Protein 5GQI (pdb70)

B-factor: mean 8.02, std 4.88, range [3.82, 34.19]

Solvent-accessible surface area: 14841 Å² total; per-residue (Å²): 152,84,108,61,71,100,48,116,162,33,118,182,12,136,113,82,91,94,122,15,17,102,85,38,87,133,47,34,37,52,102,2,85,0,10,0,7,1,0,0,30,8,66,86,38,2,2,24,0,3,2,50,34,6,58,19,79,2,16,8,87,28,78,4,132,49,1,16,21,143,81,135,88,98,170,36,84,92,152,21,22,118,26,9,6,52,36,50,78,156,92,144,42,15,127,34,226,64,182,45,3,99,16,4,9,80,4,0,5,0,0,0,6,16,0,1,46,43,207,32,0,68,10,25,95,6,57,10,79,64,19,39,66,111,137,123,169,146,20,94,86,91,102,60,10,12,171,125,18,134,113,0,89,77,116,63,12,43,9,0,22,2,14,97,32,110,8,56,91,74,171,32,18,14,7,6,28,4,44,0,58,5,54,46,133,61,125,112,107,24,37,38,183,25,60,128,67,25,125,107,4,68,131,125,25,129,127,80,62,48,45,27,182,37,38,130,52,0,15,69,127,9,0,63,85,75,65,46,8,0,21,24,144,127,91,97,25,50,14,80,12,41,38,102,71,127

Nearest PDB structures (foldseek):
  5gqi-assembly1_A  TM=1.004E+00  e=1.379E-55  Bombyx mori cypovirus 1
  5gqj-assembly1_A  TM=1.004E+00  e=1.754E-53  Bombyx mori cypovirus 1
  5gqk-assembly1_A  TM=1.002E+00  e=1.060E-53  Bombyx mori cypovirus 1
  5yr1-assembly1_A  TM=9.954E-01  e=2.150E-50  Bombyx mori cypovirus 1
  5a96-assembly1_A  TM=8.874E-01  e=1.117E-17  Lymantria dispar cypovirus 14

InterPro domains:
  IPR008464 Cypovirus polyhedrin, Cypovirus 1 type [PF05865] (1-248)

Sequence (246 aa):
ADVAGTSNRDFRGREQRLFNSEQYYNYNNSLNGEVSVWVYAYYSSDGSVLVINKNSQYKVGISETFKALKEYREGQHNDSSYDEYEVNQSIIYYPNGGDARKFHSNAKPRAIQIIFSPSVNVVRTIKMAKGNAVSVPDEYLQRSHPWEATGIKYRKIKRDGEIVGYSHYFELPHEYNSISLAVSGVHKNPSSYNVGGHNVMDVFQSCDLALRFCCNRYWAELELVNHYISPNAYPYLDINNHSYGVALSNRQ

Organism: Bombyx mori cytoplasmic polyhedrosis virus (NCBI:txid110829)

Foldseek 3Di:
DDDPPPDPPNVVVVVQLVVLQCVVVCCQDQVHKKKKWKWFAFPLAKIKIKMKIFGFKDKDWFALVRQFDDDPPDDDCVVLVVQVLLCQVPPPRGDHPDDARRRGGQKMKMKMFPQFDLQFKWKQKAGNVRARPDDVVPDDRTDSCSVQWDFQDDPRDRGITMHMDGQRDRRSRTTMMMMTGGDDPDPDDCCPVVVVVVVVRVVVIDMDIDMGSHVVCCVPPPCPVVQHWDADPVRHIDGDDRNSDD

Secondary structure (DSSP, 8-state):
-PPTTSSTT-HHHHHHHHHHHHHHHHHHSTTSEEEEEEEEE-TTS-EEEEEEEEESEEEEEE-HHHHS---TTS---HHHHHHHHHHHHSTT----S-SS-TTS-SEEEEEE-TTB-GGG-EEEEE-TTS-SSSSGGG--S-B--GGGPEEEEETTEEEEEEEEEE--STT---EEEEEEEB---SS--TTTTTHHHHHHHHHH-EEEEEEES-HHHHIIIIIGGGT--EE-TT--EE----TT--

Radius of gyration: 21.04 Å; Cα contacts (8 Å, |Δi|>4): 504; chains: 1; bounding box: 51×70×38 Å

Structure (mmCIF, N/CA/C/O backbone):
data_5GQI
#
_entry.id   5GQI
#
_cell.length_a   102.860
_cell.length_b   102.860
_cell.length_c   102.860
_cell.angle_alpha   90.00
_cell.angle_beta   90.00
_cell.angle_gamma   90.00
#
_symmetry.space_group_name_H-M   'I 2 3'
#
loop_
_entity.id
_entity.type
_entity.pdbx_description
1 polymer Polyhedrin
2 non-polymer 'CHLORIDE ION'
3 non-polymer 'MAGNESIUM ION'
4 non-polymer "ADENOSINE-5'-TRIPHOSPHATE"
5 non-polymer "CYTIDINE-5'-TRIPHOSPHATE"
6 non-polymer 1,2-ETHANEDIOL
7 water water
#
loop_
_atom_site.group_PDB
_atom_site.id
_atom_site.type_symbol
_atom_site.label_atom_id
_atom_site.label_alt_id
_atom_site.label_comp_id
_atom_site.label_asym_id
_atom_site.label_entity_id
_atom_site.label_seq_id
_atom_site.pdbx_PDB_ins_code
_atom_site.Cartn_x
_atom_site.Cartn_y
_atom_site.Cartn_z
_atom_site.occupancy
_atom_site.B_iso_or_equiv
_atom_site.auth_seq_id
_atom_site.auth_comp_id
_atom_site.auth_asym_id
_atom_site.auth_atom_id
_atom_site.pdbx_PDB_model_num
ATOM 4 N N . ALA A 1 2 ? 16.382 -61.178 -41.289 1.00 7.18 2 ALA A N 1
ATOM 5 C CA . ALA A 1 2 ? 15.265 -60.315 -41.829 1.00 6.75 2 ALA A CA 1
ATOM 6 C C . ALA A 1 2 ? 15.802 -59.498 -43.050 1.00 6.53 2 ALA A C 1
ATOM 7 O O . ALA A 1 2 ? 17.025 -59.301 -43.217 1.00 8.51 2 ALA A O 1
ATOM 9 N N . ASP A 1 3 ? 14.873 -58.974 -43.804 1.00 6.25 3 ASP A N 1
ATOM 10 C CA . ASP A 1 3 ? 15.193 -57.944 -44.827 1.00 6.35 3 ASP A CA 1
ATOM 11 C C . ASP A 1 3 ? 15.875 -56.740 -44.198 1.00 6.34 3 ASP A C 1
ATOM 12 O O . ASP A 1 3 ? 15.732 -56.468 -43.000 1.00 6.64 3 ASP A O 1
ATOM 17 N N . VAL A 1 4 ? 16.602 -56.023 -45.049 1.00 6.24 4 VAL A N 1
ATOM 18 C CA . VAL A 1 4 ? 17.332 -54.795 -44.657 1.00 5.75 4 VAL A CA 1
ATOM 19 C C . VAL A 1 4 ? 16.362 -53.659 -44.701 1.00 5.59 4 VAL A C 1
ATOM 20 O O . VAL A 1 4 ? 15.567 -53.512 -45.636 1.00 6.50 4 VAL A O 1
ATOM 24 N N . ALA A 1 5 ? 16.424 -52.740 -43.709 1.00 5.36 5 ALA A N 1
ATOM 25 C CA . ALA A 1 5 ? 15.550 -51.520 -43.653 1.00 6.17 5 ALA A CA 1
ATOM 26 C C . ALA A 1 5 ? 15.575 -50.724 -44.954 1.00 5.59 5 ALA A C 1
ATOM 27 O O . ALA A 1 5 ? 16.645 -50.548 -45.583 1.00 5.69 5 ALA A O 1
ATOM 29 N N . GLY A 1 6 ? 14.390 -50.267 -45.408 1.00 5.67 6 GLY A N 1
ATOM 30 C CA . GLY A 1 6 ? 14.357 -49.316 -46.508 1.00 5.95 6 GLY A CA 1
ATOM 31 C C . GLY A 1 6 ? 14.695 -49.858 -47.853 1.00 6.17 6 GLY A C 1
ATOM 32 O O . GLY A 1 6 ? 15.133 -49.086 -48.740 1.00 6.65 6 GLY A O 1
ATOM 33 N N . THR A 1 7 ? 14.519 -51.181 -48.026 1.00 6.64 7 THR A N 1
ATOM 34 C CA . THR A 1 7 ? 14.896 -51.807 -49.322 1.00 6.53 7 THR A CA 1
ATOM 35 C C . THR A 1 7 ? 13.784 -52.744 -49.851 1.00 6.61 7 THR A C 1
ATOM 36 O O . THR A 1 7 ? 13.925 -53.244 -50.967 1.00 6.47 7 THR A O 1
ATOM 40 N N . SER A 1 8 ? 12.727 -52.995 -49.093 1.00 6.64 8 SER A N 1
ATOM 41 C CA . SER A 1 8 ? 11.710 -53.992 -49.493 1.00 6.94 8 SER A CA 1
ATOM 42 C C . SER A 1 8 ? 10.331 -53.697 -48.937 1.00 7.46 8 SER A C 1
ATOM 43 O O . SER A 1 8 ? 10.182 -52.881 -48.036 1.00 8.05 8 SER A O 1
ATOM 46 N N . ASN A 1 9 ? 9.360 -54.472 -49.435 1.00 8.23 9 ASN A N 1
ATOM 47 C CA . ASN A 1 9 ? 7.989 -54.376 -48.985 1.00 8.70 9 ASN A CA 1
ATOM 48 C C . ASN A 1 9 ? 7.765 -55.061 -47.639 1.00 9.59 9 ASN A C 1
ATOM 49 O O . ASN A 1 9 ? 6.646 -55.113 -47.167 1.00 11.29 9 ASN A O 1
ATOM 54 N N . ARG A 1 10 ? 8.835 -55.561 -46.975 1.00 7.18 10 ARG A N 1
ATOM 55 C CA . ARG A 1 10 ? 8.738 -56.152 -45.683 1.00 7.32 10 ARG A CA 1
ATOM 56 C C . ARG A 1 10 ? 9.399 -55.318 -44.594 1.00 6.58 10 ARG A C 1
ATOM 57 O O . ARG A 1 10 ? 9.690 -55.797 -43.483 1.00 6.74 10 ARG A O 1
ATOM 65 N N . ASP A 1 11 ? 9.449 -53.998 -44.858 1.00 6.56 11 ASP A N 1
ATOM 66 C CA . ASP A 1 11 ? 9.789 -53.050 -43.794 1.00 6.32 11 ASP A CA 1
ATOM 67 C C . ASP A 1 11 ? 8.528 -52.739 -43.019 1.00 5.76 11 ASP A C 1
ATOM 68 O O . ASP A 1 11 ? 7.837 -51.709 -43.250 1.00 5.96 11 ASP A O 1
ATOM 73 N N . PHE A 1 12 ? 8.206 -53.681 -42.138 1.00 5.73 12 PHE A N 1
ATOM 74 C CA . PHE A 1 12 ? 6.932 -53.502 -41.385 1.00 5.47 12 PHE A CA 1
ATOM 75 C C . PHE A 1 12 ? 6.984 -52.352 -40.406 1.00 5.46 12 PHE A C 1
ATOM 76 O O . PHE A 1 12 ? 5.928 -51.716 -40.165 1.00 6.05 12 PHE A O 1
ATOM 84 N N . ARG A 1 13 ? 8.139 -52.067 -39.808 1.00 5.21 13 ARG A N 1
ATOM 85 C CA . ARG A 1 13 ? 8.300 -50.851 -38.963 1.00 4.73 13 ARG A CA 1
ATOM 86 C C . ARG A 1 13 ? 7.973 -49.611 -39.841 1.00 5.08 13 ARG A C 1
ATOM 87 O O . ARG A 1 13 ? 7.220 -48.701 -39.358 1.00 5.27 13 ARG A O 1
ATOM 95 N N . GLY A 1 14 ? 8.374 -49.580 -41.113 1.00 5.03 14 GLY A N 1
ATOM 96 C CA . GLY A 1 14 ? 8.041 -48.428 -41.962 1.00 5.50 14 GLY A CA 1
ATOM 97 C C . GLY A 1 14 ? 6.527 -48.397 -42.299 1.00 5.70 14 GLY A C 1
ATOM 98 O O . GLY A 1 14 ? 5.894 -47.323 -42.284 1.00 5.90 14 GLY A O 1
ATOM 99 N N . ARG A 1 15 ? 5.985 -49.561 -42.605 1.00 5.33 15 ARG A N 1
ATOM 100 C CA . ARG A 1 15 ? 4.529 -49.594 -42.910 1.00 5.60 15 ARG A CA 1
ATOM 101 C C . ARG A 1 15 ? 3.687 -49.210 -41.709 1.00 6.12 15 ARG A C 1
ATOM 102 O O . ARG A 1 15 ? 2.687 -48.434 -41.877 1.00 5.90 15 ARG A O 1
ATOM 110 N N . GLU A 1 16 ? 4.068 -49.669 -40.525 1.00 5.37 16 GLU A N 1
ATOM 111 C CA . GLU A 1 16 ? 3.321 -49.292 -39.312 1.00 5.59 16 GLU A CA 1
ATOM 112 C C . GLU A 1 16 ? 3.480 -47.801 -38.986 1.00 5.85 16 GLU A C 1
ATOM 113 O O . GLU A 1 16 ? 2.537 -47.175 -38.495 1.00 5.95 16 GLU A O 1
ATOM 119 N N . GLN A 1 17 ? 4.653 -47.231 -39.215 1.00 5.95 17 GLN A N 1
ATOM 120 C CA . GLN A 1 17 ? 4.778 -45.796 -38.968 1.00 5.73 17 GLN A CA 1
ATOM 121 C C . GLN A 1 17 ? 3.856 -44.996 -39.919 1.00 5.71 17 GLN A C 1
ATOM 122 O O . GLN A 1 17 ? 3.168 -44.019 -39.450 1.00 5.13 17 GLN A O 1
ATOM 128 N N . ARG A 1 18 ? 3.811 -45.378 -41.170 1.00 5.48 18 ARG A N 1
ATOM 129 C CA . ARG A 1 18 ? 2.926 -44.637 -42.130 1.00 6.27 18 ARG A CA 1
ATOM 130 C C . ARG A 1 18 ? 1.475 -44.890 -41.722 1.00 6.34 18 ARG A C 1
ATOM 131 O O . ARG A 1 18 ? 0.639 -43.908 -41.808 1.00 6.42 18 ARG A O 1
ATOM 139 N N . LEU A 1 19 ? 1.117 -46.118 -41.348 1.00 6.17 19 LEU A N 1
ATOM 140 C CA . LEU A 1 19 ? -0.305 -46.315 -40.921 1.00 6.61 19 LEU A CA 1
ATOM 141 C C . LEU A 1 19 ? -0.621 -45.574 -39.629 1.00 6.25 19 LEU A C 1
ATOM 142 O O . LEU A 1 19 ? -1.797 -45.066 -39.524 1.00 6.59 19 LEU A O 1
ATOM 147 N N . PHE A 1 20 ? 0.319 -45.424 -38.698 1.00 6.36 20 PHE A N 1
ATOM 148 C CA . PHE A 1 20 ? -0.006 -44.740 -37.433 1.00 6.68 20 PHE A CA 1
ATOM 149 C C . PHE A 1 20 ? -0.329 -43.263 -37.726 1.00 6.91 20 PHE A C 1
ATOM 150 O O . PHE A 1 20 ? -1.346 -42.742 -37.258 1.00 7.72 20 PHE A O 1
ATOM 158 N N . ASN A 1 21 ? 0.421 -42.638 -38.597 1.00 5.57 21 ASN A N 1
ATOM 159 C CA . ASN A 1 21 ? 0.187 -41.244 -38.936 1.00 5.53 21 ASN A CA 1
ATOM 160 C C . ASN A 1 21 ? -1.138 -41.115 -39.732 1.00 5.66 21 ASN A C 1
ATOM 161 O O . ASN A 1 21 ? -1.928 -40.209 -39.457 1.00 6.74 21 ASN A O 1
ATOM 166 N N . SER A 1 22 ? -1.352 -42.046 -40.711 1.00 5.95 22 SER A N 1
ATOM 167 C CA . SER A 1 22 ? -2.593 -42.021 -41.505 1.00 6.05 22 SER A CA 1
ATOM 168 C C . SER A 1 22 ? -3.790 -42.228 -40.624 1.00 5.35 22 SER A C 1
ATOM 169 O O . SER A 1 22 ? -4.845 -41.550 -40.848 1.00 5.81 22 SER A O 1
ATOM 172 N N . GLU A 1 23 ? -3.698 -43.080 -39.660 1.00 5.22 23 GLU A N 1
ATOM 173 C CA . GLU A 1 23 ? -4.826 -43.339 -38.769 1.00 4.98 23 GLU A CA 1
ATOM 174 C C . GLU A 1 23 ? -5.151 -42.107 -37.925 1.00 4.82 23 GLU A C 1
ATOM 175 O O . GLU A 1 23 ? -6.318 -41.852 -37.646 1.00 5.07 23 GLU A O 1
ATOM 181 N N . GLN A 1 24 ? -4.153 -41.351 -37.483 1.00 5.17 24 GLN A N 1
ATOM 182 C CA . GLN A 1 24 ? -4.445 -40.127 -36.750 1.00 5.51 24 GLN A CA 1
ATOM 183 C C . GLN A 1 24 ? -5.168 -39.128 -37.645 1.00 5.67 24 GLN A C 1
ATOM 184 O O . GLN A 1 24 ? -6.165 -38.518 -37.206 1.00 5.53 24 GLN A O 1
ATOM 190 N N . TYR A 1 25 ? -4.693 -38.923 -38.872 1.00 5.34 25 TYR A N 1
ATOM 191 C CA A TYR A 1 25 ? -5.365 -37.952 -39.735 0.50 5.59 25 TYR A CA 1
ATOM 192 C CA B TYR A 1 25 ? -5.324 -38.027 -39.809 0.50 5.75 25 TYR A CA 1
ATOM 193 C C . TYR A 1 25 ? -6.803 -38.356 -40.024 1.00 5.67 25 TYR A C 1
ATOM 194 O O . TYR A 1 25 ? -7.714 -37.513 -39.949 1.00 5.66 25 TYR A O 1
ATOM 211 N N . ASN A 1 26 ? -7.035 -39.640 -40.290 1.00 5.64 26 ASN A N 1
ATOM 212 C CA . ASN A 1 26 ? -8.358 -40.070 -40.613 1.00 5.60 26 ASN A CA 1
ATOM 213 C C . ASN A 1 26 ? -9.242 -40.188 -39.388 1.00 5.31 26 ASN A C 1
ATOM 214 O O . ASN A 1 26 ? -10.445 -39.924 -39.491 1.00 5.81 26 ASN A O 1
ATOM 219 N N . TYR A 1 27 ? -8.685 -40.564 -38.238 1.00 5.01 27 TYR A N 1
ATOM 220 C CA . TYR A 1 27 ? -9.533 -40.619 -37.038 1.00 4.86 27 TYR A CA 1
ATOM 221 C C . TYR A 1 27 ? -10.086 -39.252 -36.762 1.00 4.88 27 TYR A C 1
ATOM 222 O O . TYR A 1 27 ? -11.282 -39.066 -36.439 1.00 4.64 27 TYR A O 1
ATOM 231 N N . ASN A 1 28 ? -9.251 -38.227 -36.887 1.00 4.53 28 ASN A N 1
ATOM 232 C CA . ASN A 1 28 ? -9.679 -36.846 -36.559 1.00 5.41 28 ASN A CA 1
ATOM 233 C C . ASN A 1 28 ? -10.868 -36.488 -37.457 1.00 5.79 28 ASN A C 1
ATOM 234 O O . ASN A 1 28 ? -11.776 -35.756 -37.004 1.00 5.49 28 ASN A O 1
ATOM 239 N N . ASN A 1 29 ? -10.860 -36.985 -38.698 1.00 5.64 29 ASN A N 1
ATOM 240 C CA . ASN A 1 29 ? -11.966 -36.743 -39.656 1.00 5.32 29 ASN A CA 1
ATOM 241 C C . ASN A 1 29 ? -13.143 -37.658 -39.551 1.00 5.16 29 ASN A C 1
ATOM 242 O O . ASN A 1 29 ? -14.202 -37.409 -40.181 1.00 5.29 29 ASN A O 1
ATOM 247 N N . SER A 1 30 ? -13.064 -38.692 -38.737 1.00 4.97 30 SER A N 1
ATOM 248 C CA . SER A 1 30 ? -14.246 -39.525 -38.500 1.00 4.66 30 SER A CA 1
ATOM 249 C C . SER A 1 30 ? -15.198 -38.753 -37.577 1.00 5.10 30 SER A C 1
ATOM 250 O O . SER A 1 30 ? -14.827 -37.768 -36.951 1.00 4.73 30 SER A O 1
ATOM 253 N N . LEU A 1 31 ? -16.440 -39.277 -37.425 1.00 5.23 31 LEU A N 1
ATOM 254 C CA . LEU A 1 31 ? -17.390 -38.579 -36.517 1.00 5.89 31 LEU A CA 1
ATOM 255 C C . LEU A 1 31 ? -17.062 -38.837 -35.072 1.00 5.26 31 LEU A C 1
ATOM 256 O O . LEU A 1 31 ? -17.599 -38.163 -34.207 1.00 5.62 31 LEU A O 1
ATOM 261 N N . ASN A 1 32 ? -16.164 -39.788 -34.800 1.00 5.28 32 ASN A N 1
ATOM 262 C CA . ASN A 1 32 ? -15.633 -39.962 -33.446 1.00 5.48 32 ASN A CA 1
ATOM 263 C C . ASN A 1 32 ? -14.569 -38.940 -33.083 1.00 6.18 32 ASN A C 1
ATOM 264 O O . ASN A 1 32 ? -14.127 -38.912 -31.939 1.00 7.32 32 ASN A O 1
ATOM 269 N N . GLY A 1 33 ? -14.152 -38.121 -34.064 1.00 5.51 33 GLY A N 1
ATOM 270 C CA . GLY A 1 33 ? -13.010 -37.237 -33.848 1.00 5.21 33 GLY A CA 1
ATOM 271 C C . GLY A 1 33 ? -13.385 -35.817 -33.405 1.00 4.70 33 GLY A C 1
ATOM 272 O O . GLY A 1 33 ? -14.534 -35.330 -33.489 1.00 4.89 33 GLY A O 1
ATOM 273 N N . GLU A 1 34 ? -12.355 -35.135 -32.964 1.00 5.03 34 GLU A N 1
ATOM 274 C CA . GLU A 1 34 ? -12.477 -33.709 -32.599 1.00 4.68 34 GLU A CA 1
ATOM 275 C C . GLU A 1 34 ? -12.656 -32.797 -33.775 1.00 4.96 34 GLU A C 1
ATOM 276 O O . GLU A 1 34 ? -12.176 -33.067 -34.887 1.00 5.23 34 GLU A O 1
ATOM 282 N N . VAL A 1 35 ? -13.344 -31.669 -33.479 1.00 4.45 35 VAL A N 1
ATOM 283 C CA . VAL A 1 35 ? -13.218 -30.464 -34.299 1.00 4.69 35 VAL A CA 1
ATOM 284 C C . VAL A 1 35 ? -12.863 -29.340 -33.327 1.00 4.75 35 VAL A C 1
ATOM 285 O O . VAL A 1 35 ? -13.330 -29.293 -32.181 1.00 4.86 35 VAL A O 1
ATOM 289 N N . SER A 1 36 ? -11.937 -28.496 -33.799 1.00 4.73 36 SER A N 1
ATOM 290 C CA . SER A 1 36 ? -11.342 -27.477 -32.905 1.00 4.65 36 SER A CA 1
ATOM 291 C C . SER A 1 36 ? -11.317 -26.148 -33.545 1.00 4.63 36 SER A C 1
ATOM 292 O O . SER A 1 36 ? -11.140 -25.997 -34.779 1.00 4.30 36 SER A O 1
ATOM 295 N N . VAL A 1 37 ? -11.397 -25.128 -32.704 1.00 4.20 37 VAL A N 1
ATOM 296 C CA . VAL A 1 37 ? -11.304 -23.772 -33.176 1.00 4.74 37 VAL A CA 1
ATOM 297 C C . VAL A 1 37 ? -10.419 -23.004 -32.203 1.00 4.38 37 VAL A C 1
ATOM 298 O O . VAL A 1 37 ? -10.398 -23.269 -30.966 1.00 4.34 37 VAL A O 1
ATOM 302 N N . TRP A 1 38 ? -9.703 -22.015 -32.747 1.00 4.29 38 TRP A N 1
ATOM 303 C CA . TRP A 1 38 ? -8.895 -21.096 -31.957 1.00 4.67 38 TRP A CA 1
ATOM 304 C C . TRP A 1 38 ? -9.198 -19.688 -32.362 1.00 4.69 38 TRP A C 1
ATOM 305 O O . TRP A 1 38 ? -9.300 -19.401 -33.598 1.00 4.43 38 TRP A O 1
ATOM 316 N N . VAL A 1 39 ? -9.304 -18.786 -31.375 1.00 4.68 39 VAL A 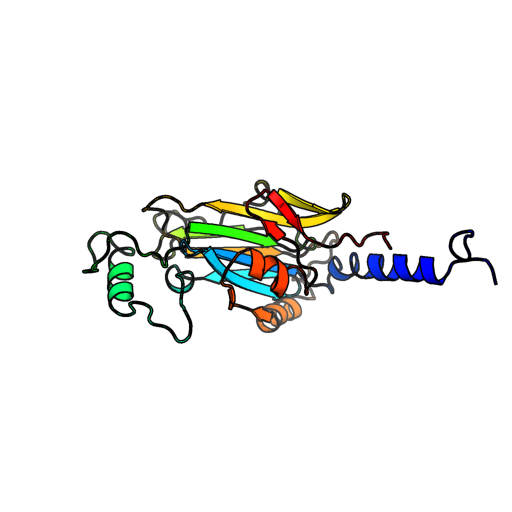N 1
ATOM 317 C CA . VAL A 1 39 ? -9.332 -17.315 -31.660 1.00 5.27 39 VAL A CA 1
ATOM 318 C C . VAL A 1 39 ? -8.094 -16.775 -31.053 1.00 4.82 39 VAL A C 1
ATOM 319 O O . VAL A 1 39 ? -7.806 -16.960 -29.839 1.00 5.15 39 VAL A O 1
ATOM 323 N N . TYR A 1 40 ? -7.304 -16.112 -31.882 1.00 4.63 40 TYR A N 1
ATOM 324 C CA . TYR A 1 40 ? -6.068 -15.376 -31.414 1.00 4.86 40 TYR A CA 1
ATOM 325 C C . TYR A 1 40 ? -6.364 -13.903 -31.472 1.00 4.97 40 TYR A C 1
ATOM 326 O O . TYR A 1 40 ? -6.769 -13.399 -32.531 1.00 5.21 40 TYR A O 1
ATOM 335 N N . ALA A 1 41 ? -6.184 -13.206 -30.334 1.00 4.95 41 ALA A N 1
ATOM 336 C CA . ALA A 1 41 ? -6.370 -11.768 -30.298 1.00 4.63 41 ALA A CA 1
ATOM 337 C C . ALA A 1 41 ? -4.969 -11.159 -30.031 1.00 4.78 41 ALA A C 1
ATOM 338 O O . ALA A 1 41 ? -4.331 -11.458 -29.015 1.00 5.41 41 ALA A O 1
ATOM 340 N N . TYR A 1 42 ? -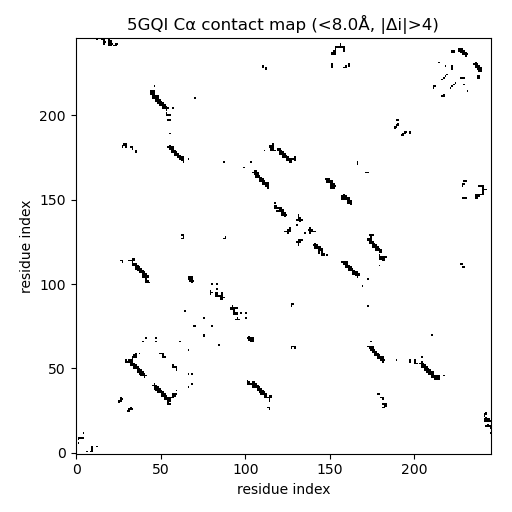4.504 -10.349 -30.962 1.00 4.65 42 TYR A N 1
ATOM 341 C CA . TYR A 1 42 ? -3.160 -9.823 -30.949 1.00 4.52 42 TYR A CA 1
ATOM 342 C C . TYR A 1 42 ? -3.165 -8.441 -30.362 1.00 4.91 42 TYR A C 1
ATOM 343 O O . TYR A 1 42 ? -3.895 -7.587 -30.864 1.00 5.36 42 TYR A O 1
ATOM 352 N N . TYR A 1 43 ? -2.299 -8.179 -29.385 1.00 4.78 43 TYR A N 1
ATOM 353 C CA . TYR A 1 43 ? -2.218 -6.869 -28.746 1.00 5.02 43 TYR A CA 1
ATOM 354 C C . TYR A 1 43 ? -1.026 -6.046 -29.169 1.00 5.04 43 TYR A C 1
ATOM 355 O O . TYR A 1 43 ? -0.011 -6.605 -29.630 1.00 5.09 43 TYR A O 1
ATOM 364 N N A SER A 1 44 ? -1.054 -4.720 -29.017 0.50 4.80 44 SER A N 1
ATOM 365 N N B SER A 1 44 ? -1.107 -4.722 -29.002 0.50 5.58 44 SER A N 1
ATOM 366 C CA A SER A 1 44 ? 0.076 -3.892 -29.490 0.50 4.67 44 SER A CA 1
ATOM 367 C CA B SER A 1 44 ? -0.017 -3.795 -29.364 0.50 5.93 44 SER A CA 1
ATOM 368 C C A SER A 1 44 ? 1.382 -4.156 -28.736 0.50 4.75 44 SER A C 1
ATOM 369 C C B SER A 1 44 ? 1.322 -4.079 -28.698 0.50 5.50 44 SER A C 1
ATOM 370 O O A SER A 1 44 ? 2.463 -3.955 -29.302 0.50 4.98 44 SER A O 1
ATOM 371 O O B SER A 1 44 ? 2.360 -3.810 -29.287 0.50 5.84 44 SER A O 1
ATOM 376 N N . ASP A 1 45 ? 1.293 -4.631 -27.483 1.00 4.97 45 ASP A N 1
ATOM 377 C CA . ASP A 1 45 ? 2.578 -5.003 -26.796 1.00 4.83 45 ASP A CA 1
ATOM 378 C C . ASP A 1 45 ? 3.147 -6.340 -27.283 1.00 4.74 45 ASP A C 1
ATOM 379 O O . ASP A 1 45 ? 4.153 -6.819 -26.706 1.00 4.68 45 ASP A O 1
ATOM 384 N N . GLY A 1 46 ? 2.589 -6.904 -28.371 1.00 4.64 46 GLY A N 1
ATOM 385 C CA . GLY A 1 46 ? 3.143 -8.160 -28.937 1.00 4.57 46 GLY A CA 1
ATOM 386 C C . GLY A 1 46 ? 2.565 -9.396 -28.288 1.00 4.89 46 GLY A C 1
ATOM 387 O O . GLY A 1 46 ? 2.787 -10.480 -28.828 1.00 4.54 46 GLY A O 1
ATOM 388 N N . SER A 1 47 ? 1.806 -9.271 -27.193 1.00 4.84 47 SER A N 1
ATOM 389 C CA . SER A 1 47 ? 1.235 -10.458 -26.580 1.00 4.44 47 SER A CA 1
ATOM 390 C C . SER A 1 47 ? 0.025 -10.937 -27.379 1.00 4.73 47 SER A C 1
ATOM 391 O O . SER A 1 47 ? -0.509 -10.187 -28.200 1.00 4.78 47 SER A O 1
ATOM 394 N N . VAL A 1 48 ? -0.355 -12.178 -27.124 1.00 5.24 48 VAL A N 1
ATOM 395 C CA . VAL A 1 48 ? -1.465 -12.786 -27.861 1.00 4.99 48 VAL A CA 1
ATOM 396 C C . VAL A 1 48 ? -2.290 -13.570 -26.856 1.00 5.47 48 VAL A C 1
ATOM 397 O O . VAL A 1 48 ? -1.792 -14.469 -26.160 1.00 4.99 48 VAL A O 1
ATOM 401 N N . LEU A 1 49 ? -3.593 -13.257 -26.811 1.00 5.14 49 LEU A N 1
ATOM 402 C CA . LEU A 1 49 ? -4.588 -14.114 -26.132 1.00 5.25 49 LEU A CA 1
ATOM 403 C C . LEU A 1 49 ? -5.008 -15.221 -27.045 1.00 5.01 49 LEU A C 1
ATOM 404 O O . LEU A 1 49 ? -5.379 -14.952 -28.214 1.00 5.66 49 LEU A O 1
ATOM 409 N N . VAL A 1 50 ? -4.916 -16.461 -26.590 1.00 5.86 50 VAL A N 1
ATOM 410 C CA . VAL A 1 50 ? -5.518 -17.547 -27.341 1.00 6.20 50 VAL A CA 1
ATOM 411 C C . VAL A 1 50 ? -6.682 -18.094 -26.518 1.00 5.41 50 VAL A C 1
ATOM 412 O O . VAL A 1 50 ? -6.597 -18.280 -25.308 1.00 5.71 50 VAL A O 1
ATOM 416 N N . ILE A 1 51 ? -7.794 -18.304 -27.241 1.00 5.03 51 ILE A N 1
ATOM 417 C CA . ILE A 1 51 ? -8.954 -19.081 -26.718 1.00 5.51 51 ILE A CA 1
ATOM 418 C C . ILE A 1 51 ? -9.056 -20.267 -27.639 1.00 5.51 51 ILE A C 1
ATOM 419 O O . ILE A 1 51 ? -9.105 -20.079 -28.898 1.00 5.84 51 ILE A O 1
ATOM 424 N N . ASN A 1 52 ? -9.107 -21.487 -27.081 1.00 5.39 52 ASN A N 1
ATOM 425 C CA . ASN A 1 52 ? -9.300 -22.668 -27.921 1.00 5.03 52 ASN A CA 1
ATOM 426 C C . ASN A 1 52 ? -10.497 -23.431 -27.336 1.00 4.96 52 ASN A C 1
ATOM 427 O O . ASN A 1 52 ? -10.653 -23.553 -26.117 1.00 5.56 52 ASN A O 1
ATOM 432 N N . LYS A 1 53 ? -11.284 -24.046 -28.222 1.00 4.42 53 LYS A N 1
ATOM 433 C CA . LYS A 1 53 ? -12.353 -25.027 -27.786 1.00 5.23 53 LYS A CA 1
ATOM 434 C C . LYS A 1 53 ? -12.158 -26.233 -28.665 1.00 4.89 53 LYS A C 1
ATOM 435 O O . LYS A 1 53 ? -11.983 -26.139 -29.885 1.00 4.93 53 LYS A O 1
ATOM 441 N N . ASN A 1 54 ? -12.216 -27.401 -28.028 1.00 4.73 54 ASN A N 1
ATOM 442 C CA . ASN A 1 54 ? -12.099 -28.693 -28.747 1.00 4.70 54 ASN A CA 1
ATOM 443 C C . ASN A 1 54 ? -13.328 -29.515 -28.415 1.00 4.34 54 ASN A C 1
ATOM 444 O O . ASN A 1 54 ? -13.594 -29.781 -27.211 1.00 4.77 54 ASN A O 1
ATOM 449 N N . SER A 1 55 ? -14.075 -29.946 -29.447 1.00 4.82 55 SER A N 1
ATOM 450 C CA . SER A 1 55 ? -15.275 -30.747 -29.101 1.00 5.22 55 SER A CA 1
ATOM 451 C C . SER A 1 55 ? -15.629 -31.660 -30.268 1.00 6.48 55 SER A C 1
ATOM 452 O O . SER A 1 55 ? -15.289 -31.424 -31.457 1.00 8.77 55 SER A O 1
ATOM 455 N N . GLN A 1 56 ? -16.443 -32.629 -30.035 1.00 5.87 56 GLN A N 1
ATOM 456 C CA . GLN A 1 56 ? -16.979 -33.474 -31.128 1.00 4.95 56 GLN A CA 1
ATOM 457 C C . GLN A 1 56 ? -18.162 -32.773 -31.820 1.00 4.56 56 GLN A C 1
ATOM 458 O O . GLN A 1 56 ? -18.850 -31.946 -31.191 1.00 4.99 56 GLN A O 1
ATOM 464 N N . TYR A 1 57 ? -18.384 -33.135 -33.076 1.00 4.20 57 TYR A N 1
ATOM 465 C CA . TYR A 1 57 ? -19.563 -32.752 -33.858 1.00 4.37 57 TYR A CA 1
ATOM 466 C C . TYR A 1 57 ? -19.595 -31.285 -34.332 1.00 4.48 57 TYR A C 1
ATOM 467 O O . TYR A 1 57 ? -19.868 -31.039 -35.533 1.00 4.86 57 TYR A O 1
ATOM 476 N N . LYS A 1 58 ? -19.361 -30.338 -33.416 1.00 4.56 58 LYS A N 1
ATOM 477 C CA . LYS A 1 58 ? -19.410 -28.928 -33.729 1.00 5.32 58 LYS A CA 1
ATOM 478 C C . LYS A 1 58 ? -18.668 -28.236 -32.609 1.00 5.00 58 LYS A C 1
ATOM 479 O O . LYS A 1 58 ? -18.583 -28.788 -31.475 1.00 5.43 58 LYS A O 1
ATOM 485 N N . VAL A 1 59 ? -18.206 -27.022 -32.850 1.00 4.88 59 VAL A N 1
ATOM 486 C CA . VAL A 1 59 ? -17.454 -26.315 -31.826 1.00 5.04 59 VAL A CA 1
ATOM 487 C C . VAL A 1 59 ? -17.491 -24.790 -32.084 1.00 5.02 59 VAL A C 1
ATOM 488 O O . VAL A 1 59 ? -17.660 -24.353 -33.241 1.00 5.50 59 VAL A O 1
ATOM 492 N N . GLY A 1 60 ? -17.350 -24.002 -31.036 1.00 5.31 60 GLY A N 1
ATOM 493 C CA . GLY A 1 60 ? -17.392 -22.547 -31.221 1.00 5.02 60 GLY A CA 1
ATOM 494 C C . GLY A 1 60 ? -16.847 -21.858 -30.003 1.00 5.31 60 GLY A C 1
ATOM 495 O O . GLY A 1 60 ? -16.645 -22.458 -28.968 1.00 6.94 60 GLY A O 1
ATOM 496 N N . ILE A 1 61 ? -16.698 -20.536 -30.154 1.00 5.18 61 ILE A N 1
ATOM 497 C CA . ILE A 1 61 ? -16.242 -19.619 -29.093 1.00 5.47 61 ILE A CA 1
ATOM 498 C C . ILE A 1 61 ? -17.073 -18.371 -29.224 1.00 5.31 61 ILE A C 1
ATOM 499 O O . ILE A 1 61 ? -17.341 -17.907 -30.351 1.00 5.95 61 ILE A O 1
ATOM 504 N N . SER A 1 62 ? -17.469 -17.800 -28.066 1.00 5.14 62 SER A N 1
ATOM 505 C CA . SER A 1 62 ? -18.220 -16.520 -28.071 1.00 5.56 62 SER A CA 1
ATOM 506 C C . SER A 1 62 ? -17.675 -15.650 -26.976 1.00 5.48 62 SER A C 1
ATOM 507 O O . SER A 1 62 ? -17.618 -16.135 -25.840 1.00 6.93 62 SER A O 1
ATOM 510 N N . GLU A 1 63 ? -17.240 -14.430 -27.304 1.00 5.50 63 GLU A N 1
ATOM 511 C CA . GLU A 1 63 ? -16.645 -13.522 -26.281 1.00 6.40 63 GLU A CA 1
ATOM 512 C C . GLU A 1 63 ? -17.212 -12.133 -26.411 1.00 5.93 63 GLU A C 1
ATOM 513 O O . GLU A 1 63 ? -17.519 -11.650 -27.520 1.00 6.02 63 GLU A O 1
ATOM 519 N N . THR A 1 64 ? -17.308 -11.458 -25.273 1.00 5.74 64 THR A N 1
ATOM 520 C CA . THR A 1 64 ? -17.710 -10.057 -25.266 1.00 5.58 64 THR A CA 1
ATOM 521 C C . THR A 1 64 ? -16.549 -9.142 -25.714 1.00 5.93 64 THR A C 1
ATOM 522 O O . THR A 1 64 ? -15.342 -9.598 -25.698 1.00 6.59 64 THR A O 1
ATOM 526 N N . PHE A 1 65 ? -16.849 -7.854 -26.078 1.00 5.44 65 PHE A N 1
ATOM 527 C CA . PHE A 1 65 ? -15.775 -6.918 -26.290 1.00 5.48 65 PHE A CA 1
ATOM 528 C C . PHE A 1 65 ? -14.804 -6.845 -25.102 1.00 6.25 65 PHE A C 1
ATOM 529 O O . PHE A 1 65 ? -13.573 -6.887 -25.272 1.00 6.73 65 PHE A O 1
ATOM 537 N N . LYS A 1 66 ? -15.327 -6.837 -23.893 1.00 5.51 66 LYS A N 1
ATOM 538 C CA . LYS A 1 66 ? -14.497 -6.709 -22.698 1.00 6.72 66 LYS A CA 1
ATOM 539 C C . LYS A 1 66 ? -13.588 -7.901 -22.525 1.00 6.57 66 LYS A C 1
ATOM 540 O O . LYS A 1 66 ? -12.429 -7.749 -22.190 1.00 6.76 66 LYS A O 1
ATOM 546 N N . ALA A 1 67 ? -14.131 -9.091 -22.774 1.00 6.09 67 ALA A N 1
ATOM 547 C CA . ALA A 1 67 ? -13.367 -10.347 -22.518 1.00 6.02 67 ALA A CA 1
ATOM 548 C C . ALA A 1 67 ? -12.234 -10.510 -23.519 1.00 6.39 67 ALA A C 1
ATOM 549 O O . ALA A 1 67 ? -11.300 -11.218 -23.211 1.00 7.02 67 ALA A O 1
ATOM 551 N N . LEU A 1 68 ? -12.307 -9.895 -24.699 1.00 5.98 68 LEU A N 1
ATOM 552 C CA . LEU A 1 68 ? -11.189 -9.926 -25.657 1.00 6.23 68 LEU A CA 1
ATOM 553 C C . LEU A 1 68 ? -10.110 -8.923 -25.352 1.00 5.67 68 LEU A C 1
ATOM 554 O O . LEU A 1 68 ? -9.034 -8.973 -25.974 1.00 5.56 68 LEU A O 1
ATOM 559 N N . LYS A 1 69 ? -10.362 -7.974 -24.429 1.00 4.74 69 LYS A N 1
ATOM 560 C CA . LYS A 1 69 ? -9.323 -6.964 -24.110 1.00 5.10 69 LYS A CA 1
ATOM 561 C C . LYS A 1 69 ? -8.191 -7.640 -23.348 1.00 5.26 69 LYS A C 1
ATOM 562 O O . LYS A 1 69 ? -8.395 -8.563 -22.537 1.00 6.31 69 LYS A O 1
ATOM 568 N N . GLU A 1 70 ? -6.973 -7.183 -23.565 1.00 5.40 70 GLU A N 1
ATOM 569 C CA . GLU A 1 70 ? -5.837 -7.716 -22.838 1.00 5.33 70 GLU A CA 1
ATOM 570 C C . GLU A 1 70 ? -6.021 -7.635 -21.325 1.00 5.39 70 GLU A C 1
ATOM 571 O O . GLU A 1 70 ? -6.336 -6.547 -20.794 1.00 6.13 70 GLU A O 1
ATOM 577 N N . TYR A 1 71 ? -5.677 -8.730 -20.649 1.00 5.91 71 TYR A N 1
ATOM 578 C CA . TYR A 1 71 ? -5.661 -8.746 -19.160 1.00 6.08 71 TYR A CA 1
ATOM 579 C C . TYR A 1 71 ? -4.341 -9.418 -18.761 1.00 5.73 71 TYR A C 1
ATOM 580 O O . TYR A 1 71 ? -4.025 -10.563 -19.166 1.00 5.70 71 TYR A O 1
ATOM 589 N N . ARG A 1 72 ? -3.528 -8.693 -18.023 1.00 5.45 72 ARG A N 1
ATOM 590 C CA . ARG A 1 72 ? -2.211 -9.180 -17.569 1.00 5.11 72 ARG A CA 1
ATOM 591 C C . ARG A 1 72 ? -2.421 -9.707 -16.204 1.00 5.54 72 ARG A C 1
ATOM 592 O O . ARG A 1 72 ? -2.507 -8.992 -15.237 1.00 6.24 72 ARG A O 1
ATOM 600 N N . GLU A 1 73 ? -2.412 -11.047 -16.106 1.00 6.19 73 GLU A N 1
ATOM 601 C CA . GLU A 1 73 ? -2.582 -11.649 -14.781 1.00 6.49 73 GLU A CA 1
ATOM 602 C C . GLU A 1 73 ? -1.475 -11.209 -13.814 1.00 7.22 73 GLU A C 1
ATOM 603 O O . GLU A 1 73 ? -0.266 -11.286 -14.179 1.00 7.53 73 GLU A O 1
ATOM 609 N N . GLY A 1 74 ? -1.818 -10.835 -12.610 1.00 7.39 74 GLY A N 1
ATOM 610 C CA . GLY A 1 74 ? -0.843 -10.511 -11.575 1.00 8.51 74 GLY A CA 1
ATOM 611 C C . GLY A 1 74 ? -0.117 -9.173 -11.753 1.00 8.24 74 GLY A C 1
ATOM 612 O O . GLY A 1 74 ? 0.804 -8.880 -10.990 1.00 9.21 74 GLY A O 1
ATOM 613 N N . GLN A 1 75 ? -0.519 -8.349 -12.760 1.00 7.81 75 GLN A N 1
ATOM 614 C CA . GLN A 1 75 ? 0.009 -7.002 -12.974 1.00 8.02 75 GLN A CA 1
ATOM 615 C C . GLN A 1 75 ? -1.092 -5.989 -12.963 1.00 8.35 75 GLN A C 1
ATOM 616 O O . GLN A 1 75 ? -2.279 -6.320 -12.925 1.00 8.94 75 GLN A O 1
ATOM 622 N N . HIS A 1 76 ? -0.668 -4.720 -12.901 1.00 8.99 76 HIS A N 1
ATOM 623 C CA . HIS A 1 76 ? -1.671 -3.644 -13.047 1.00 8.82 76 HIS A CA 1
ATOM 624 C C . HIS A 1 76 ? -2.250 -3.627 -14.420 1.00 8.63 76 HIS A C 1
ATOM 625 O O . HIS A 1 76 ? -1.587 -3.979 -15.422 1.00 8.13 76 HIS A O 1
ATOM 632 N N . ASN A 1 77 ? -3.538 -3.275 -14.497 1.00 8.00 77 ASN A N 1
ATOM 633 C CA . ASN A 1 77 ? -4.264 -3.236 -15.797 1.00 8.39 77 ASN A CA 1
ATOM 634 C C . ASN A 1 77 ? -5.074 -1.953 -15.987 1.00 8.28 77 ASN A C 1
ATOM 635 O O . ASN A 1 77 ? -5.962 -1.918 -16.798 1.00 7.66 77 ASN A O 1
ATOM 640 N N . ASP A 1 78 ? -4.765 -0.924 -15.217 1.00 8.05 78 ASP A N 1
ATOM 641 C CA . ASP A 1 78 ? -5.537 0.358 -15.327 1.00 8.33 78 ASP A CA 1
ATOM 642 C C . ASP A 1 78 ? -7.029 0.006 -15.152 1.00 7.81 78 ASP A C 1
ATOM 643 O O . ASP A 1 78 ? -7.856 0.545 -15.857 1.00 6.11 78 ASP A O 1
ATOM 648 N N . SER A 1 79 ? -7.374 -0.838 -14.176 1.00 7.00 79 SER A N 1
ATOM 649 C CA A SER A 1 79 ? -8.709 -1.425 -14.151 0.50 6.77 79 SER A CA 1
ATOM 650 C CA B SER A 1 79 ? -8.759 -1.418 -14.151 0.50 7.02 79 SER A CA 1
ATOM 651 C C . SER A 1 79 ? -9.863 -0.423 -14.056 1.00 6.80 79 SER A C 1
ATOM 652 O O . SER A 1 79 ? -10.877 -0.595 -14.778 1.00 7.20 79 SER A O 1
ATOM 657 N N . TYR A 1 80 ? -9.688 0.640 -13.281 1.00 6.35 80 TYR A N 1
ATOM 658 C CA . TYR A 1 80 ? -10.717 1.662 -13.232 1.00 6.62 80 TYR A CA 1
ATOM 659 C C . TYR A 1 80 ? -10.769 2.482 -14.536 1.00 6.17 80 TYR A C 1
ATOM 660 O O . TYR A 1 80 ? -11.849 2.689 -15.114 1.00 5.68 80 TYR A O 1
ATOM 669 N N . ASP A 1 81 ? -9.608 2.973 -15.003 1.00 5.27 81 ASP A N 1
ATOM 670 C CA . ASP A 1 81 ? -9.653 3.693 -16.283 1.00 4.98 81 ASP A CA 1
ATOM 671 C C . ASP A 1 81 ? -10.228 2.856 -17.402 1.00 5.00 81 ASP A C 1
ATOM 672 O O . ASP A 1 81 ? -10.884 3.403 -18.271 1.00 5.08 81 ASP A O 1
ATOM 677 N N . GL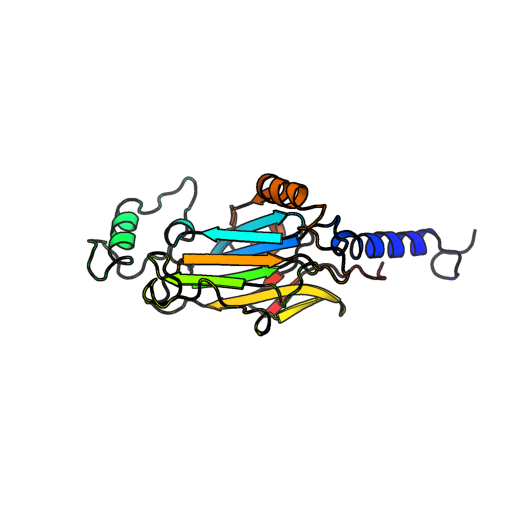U A 1 82 ? -9.997 1.524 -17.369 1.00 5.33 82 GLU A N 1
ATOM 678 C CA . GLU A 1 82 ? -10.476 0.640 -18.439 1.00 5.50 82 GLU A CA 1
ATOM 679 C C . GLU A 1 82 ? -12.001 0.418 -18.353 1.00 5.31 82 GLU A C 1
ATOM 680 O O . GLU A 1 82 ? -12.634 0.205 -19.409 1.00 5.67 82 GLU A O 1
ATOM 686 N N . TYR A 1 83 ? -12.586 0.481 -17.140 1.00 5.26 83 TYR A N 1
ATOM 687 C CA . TYR A 1 83 ? -14.066 0.566 -17.066 1.00 5.24 83 TYR A CA 1
ATOM 688 C C . TYR A 1 83 ? -14.518 1.878 -17.796 1.00 5.50 83 TYR A C 1
ATOM 689 O O . TYR A 1 83 ? -15.525 1.841 -18.575 1.00 5.38 83 TYR A O 1
ATOM 698 N N . GLU A 1 84 ? -13.879 2.989 -17.540 1.00 5.59 84 GLU A N 1
ATOM 699 C CA . GLU A 1 84 ? -14.280 4.250 -18.207 1.00 5.68 84 GLU A CA 1
ATOM 700 C C . GLU A 1 84 ? -14.032 4.177 -19.713 1.00 5.77 84 GLU A C 1
ATOM 701 O O . GLU A 1 84 ? -14.839 4.664 -20.510 1.00 6.54 84 GLU A O 1
ATOM 707 N N . VAL A 1 85 ? -12.976 3.496 -20.144 1.00 5.59 85 VAL A N 1
ATOM 708 C CA . VAL A 1 85 ? -12.806 3.230 -21.598 1.00 5.54 85 VAL A CA 1
ATOM 709 C C . VAL A 1 85 ? -14.004 2.475 -22.125 1.00 6.27 85 VAL A C 1
ATOM 710 O O . VAL A 1 85 ? -14.533 2.895 -23.171 1.00 5.78 85 VAL A O 1
ATOM 714 N N . ASN A 1 86 ? -14.425 1.391 -21.471 1.00 6.13 86 ASN A N 1
ATOM 715 C CA . ASN A 1 86 ? -15.538 0.599 -21.993 1.00 6.27 86 ASN A CA 1
ATOM 716 C C . ASN A 1 86 ? -16.805 1.454 -22.118 1.00 5.77 86 ASN A C 1
ATOM 717 O O . ASN A 1 86 ? -17.532 1.332 -23.098 1.00 5.96 86 ASN A O 1
ATOM 722 N N . GLN A 1 87 ? -17.014 2.352 -21.163 1.00 5.56 87 GLN A N 1
ATOM 723 C CA . GLN A 1 87 ? -18.221 3.193 -21.291 1.00 5.96 87 GLN A CA 1
ATOM 724 C C . GLN A 1 87 ? -18.186 4.050 -22.518 1.00 6.65 87 GLN A C 1
ATOM 725 O O . GLN A 1 87 ? -19.238 4.313 -23.173 1.00 6.97 87 GLN A O 1
ATOM 731 N N . SER A 1 88 ? -17.014 4.579 -22.870 1.00 6.53 88 SER A N 1
ATOM 732 C CA . SER A 1 88 ? -16.909 5.369 -24.088 1.00 7.89 88 SER A CA 1
ATOM 733 C C . SER A 1 88 ? -16.940 4.572 -25.370 1.00 7.51 88 SER A C 1
ATOM 734 O O . SER A 1 88 ? -17.378 5.079 -26.464 1.00 10.88 88 SER A O 1
ATOM 737 N N . ILE A 1 89 ? -16.496 3.295 -25.317 1.00 6.08 89 ILE A N 1
ATOM 738 C CA A ILE A 1 89 ? -16.603 2.404 -26.462 0.50 5.35 89 ILE A CA 1
ATOM 739 C CA B ILE A 1 89 ? -16.624 2.475 -26.515 0.50 5.71 89 ILE A CA 1
ATOM 740 C C . ILE A 1 89 ? -18.095 2.025 -26.707 1.00 5.53 89 ILE A C 1
ATOM 741 O O . ILE A 1 89 ? -18.543 1.934 -27.873 1.00 5.96 89 ILE A O 1
ATOM 750 N N . TYR A 1 90 ? -18.791 1.780 -25.627 1.00 5.31 90 TYR A N 1
ATOM 751 C CA . TYR A 1 90 ? -20.202 1.377 -25.763 1.00 5.16 90 TYR A CA 1
ATOM 752 C C . TYR A 1 90 ? -21.126 2.492 -26.292 1.00 5.53 90 TYR A C 1
ATOM 753 O O . TYR A 1 90 ? -22.110 2.168 -26.988 1.00 5.87 90 TYR A O 1
ATOM 762 N N . TYR A 1 91 ? -20.780 3.742 -26.007 1.00 5.50 91 TYR A N 1
ATOM 763 C CA . TYR A 1 91 ? -21.571 4.854 -26.513 1.00 5.76 91 TYR A CA 1
ATOM 764 C C . TYR A 1 91 ? -20.579 6.031 -26.580 1.00 6.25 91 TYR A C 1
ATOM 765 O O . TYR A 1 91 ? -19.945 6.345 -25.578 1.00 6.86 91 TYR A O 1
ATOM 774 N N . PRO A 1 92 ? -20.506 6.705 -27.712 1.00 6.81 92 PRO A N 1
ATOM 775 C CA . PRO A 1 92 ? -19.475 7.746 -27.865 1.00 7.68 92 PRO A CA 1
ATOM 776 C C . PRO A 1 92 ? -19.607 8.750 -26.756 1.00 6.88 92 PRO A C 1
ATOM 777 O O . PRO A 1 92 ? -20.751 9.233 -26.449 1.00 6.30 92 PRO A O 1
ATOM 781 N N . ASN A 1 93 ? -18.462 9.176 -26.209 1.00 6.43 93 ASN A N 1
ATOM 782 C CA . ASN A 1 93 ? -18.434 10.165 -25.117 1.00 6.30 93 ASN A CA 1
ATOM 783 C C . ASN A 1 93 ? -19.204 9.689 -23.872 1.00 6.41 93 ASN A C 1
ATOM 784 O O . ASN A 1 93 ? -19.574 10.538 -23.030 1.00 7.93 93 ASN A O 1
ATOM 789 N N . GLY A 1 94 ? -19.370 8.376 -23.714 1.00 5.78 94 GLY A N 1
ATOM 790 C CA . GLY A 1 94 ? -20.077 7.917 -22.488 1.00 6.30 94 GLY A CA 1
ATOM 791 C C . GLY A 1 94 ? -19.212 7.673 -21.274 1.00 6.65 94 GLY A C 1
ATOM 792 O O . GLY A 1 94 ? -19.799 7.386 -20.203 1.00 7.91 94 GLY A O 1
ATOM 793 N N . GLY A 1 95 ? -17.881 7.804 -21.389 1.00 6.49 95 GLY A N 1
ATOM 794 C CA . GLY A 1 95 ? -17.015 7.572 -20.232 1.00 7.20 95 GLY A CA 1
ATOM 795 C C . GLY A 1 95 ? -16.105 8.753 -19.976 1.00 7.94 95 GLY A C 1
ATOM 796 O O . GLY A 1 95 ? -16.131 9.764 -20.730 1.00 8.80 95 GLY A O 1
ATOM 797 N N . ASP A 1 96 ? -15.281 8.646 -18.962 1.00 7.82 96 ASP A N 1
ATOM 798 C CA . ASP A 1 96 ? -14.324 9.721 -18.589 1.00 8.57 96 ASP A CA 1
ATOM 799 C C . ASP A 1 96 ? -12.962 9.143 -18.445 1.00 7.85 96 ASP A C 1
ATOM 800 O O . ASP A 1 96 ? -12.280 9.279 -17.392 1.00 10.60 96 ASP A O 1
ATOM 805 N N . ALA A 1 97 ? -12.490 8.420 -19.458 1.00 7.13 97 ALA A N 1
ATOM 806 C CA . ALA A 1 97 ? -11.154 7.788 -19.413 1.00 7.18 97 ALA A CA 1
ATOM 807 C C . ALA A 1 97 ? -10.062 8.815 -19.623 1.00 7.12 97 ALA A C 1
ATOM 808 O O . ALA A 1 97 ? -10.240 9.882 -20.214 1.00 7.33 97 ALA A O 1
ATOM 810 N N . ARG A 1 98 ? -8.863 8.411 -19.207 1.00 6.61 98 ARG A N 1
ATOM 811 C CA . ARG A 1 98 ? -7.705 9.275 -19.319 1.00 7.22 98 ARG A CA 1
ATOM 812 C C . ARG A 1 98 ? -6.812 8.867 -20.508 1.00 6.18 98 ARG A C 1
ATOM 813 O O . ARG A 1 98 ? -5.579 9.155 -20.557 1.00 6.01 98 ARG A O 1
ATOM 821 N N . LYS A 1 99 ? -7.403 8.209 -21.520 1.00 5.94 99 LYS A N 1
ATOM 822 C CA . LYS A 1 99 ? -6.657 7.810 -22.738 1.00 6.23 99 LYS A CA 1
ATOM 823 C C . LYS A 1 99 ? -7.618 7.809 -23.926 1.00 5.71 99 LYS A C 1
ATOM 824 O O . LYS A 1 99 ? -8.841 7.500 -23.772 1.00 5.74 99 LYS A O 1
ATOM 830 N N . PHE A 1 100 ? -7.035 8.099 -25.109 1.00 4.79 100 PHE A N 1
ATOM 831 C CA . PHE A 1 100 ? -7.770 8.105 -26.375 1.00 4.90 100 PHE A CA 1
ATOM 832 C C . PHE A 1 100 ? -7.933 6.652 -26.936 1.00 4.52 100 PHE A C 1
ATOM 833 O O . PHE A 1 100 ? -9.039 6.298 -27.413 1.00 5.20 100 PHE A O 1
ATOM 841 N N . HIS A 1 101 ? -6.870 5.837 -26.881 1.00 4.84 101 HIS A N 1
ATOM 842 C CA . HIS A 1 101 ? -6.936 4.475 -27.387 1.00 5.23 101 HIS A CA 1
ATOM 843 C C . HIS A 1 101 ? -6.412 3.558 -26.283 1.00 4.63 101 HIS A C 1
ATOM 844 O O . HIS A 1 101 ? -5.241 3.694 -25.851 1.00 5.54 101 HIS A O 1
ATOM 851 N N . SER A 1 102 ? -7.216 2.577 -25.886 1.00 4.75 102 SER A N 1
ATOM 852 C CA . SER A 1 102 ? -6.744 1.554 -24.958 1.00 4.85 102 SER A CA 1
ATOM 853 C C . SER A 1 102 ? -5.804 0.577 -25.714 1.00 4.75 102 SER A C 1
ATOM 854 O O . SER A 1 102 ? -6.267 -0.101 -26.642 1.00 4.61 102 SER A O 1
ATOM 857 N N . ASN A 1 103 ? -4.575 0.414 -25.208 1.00 5.00 103 ASN A N 1
ATOM 858 C CA . ASN A 1 103 ? -3.688 -0.597 -25.722 1.00 5.61 103 ASN A CA 1
ATOM 859 C C . ASN A 1 103 ? -4.116 -2.034 -25.360 1.00 5.15 103 ASN A C 1
ATOM 860 O O . ASN A 1 103 ? -3.501 -2.995 -25.854 1.00 6.15 103 ASN A O 1
ATOM 865 N N . ALA A 1 104 ? -5.213 -2.189 -24.582 1.00 4.82 104 ALA A N 1
ATOM 866 C CA . ALA A 1 104 ? -5.742 -3.526 -24.333 1.00 4.71 104 ALA A CA 1
ATOM 867 C C . ALA A 1 104 ? -6.670 -3.929 -25.482 1.00 5.05 104 ALA A C 1
ATOM 868 O O . ALA A 1 104 ? -7.057 -5.105 -25.515 1.00 5.35 104 ALA A O 1
ATOM 870 N N . LYS A 1 105 ? -7.029 -3.020 -26.410 1.00 4.69 105 LYS A N 1
ATOM 871 C CA . LYS A 1 105 ? -7.899 -3.471 -27.525 1.00 5.16 105 LYS A CA 1
ATOM 872 C C . LYS A 1 105 ? -7.130 -4.382 -28.487 1.00 5.39 105 LYS A C 1
ATOM 873 O O . LYS A 1 105 ? -5.996 -4.051 -28.873 1.00 5.77 105 LYS A O 1
ATOM 879 N N . PRO A 1 106 ? -7.708 -5.468 -28.976 1.00 5.75 106 PRO A N 1
ATOM 880 C CA . PRO A 1 106 ? -7.037 -6.260 -30.011 1.00 5.49 106 PRO A CA 1
ATOM 881 C C . PRO A 1 106 ? -6.702 -5.400 -31.232 1.00 5.01 106 PRO A C 1
ATOM 882 O O . PRO A 1 106 ? -7.535 -4.593 -31.705 1.00 5.16 106 PRO A O 1
ATOM 886 N N . ARG A 1 107 ? -5.509 -5.638 -31.790 1.00 5.29 107 ARG A N 1
ATOM 887 C CA . ARG A 1 107 ? -5.102 -5.046 -33.108 1.00 4.90 107 ARG A CA 1
ATOM 888 C C . ARG A 1 107 ? -5.454 -5.930 -34.273 1.00 4.86 107 ARG A C 1
ATOM 889 O O . ARG A 1 107 ? -5.375 -5.466 -35.407 1.00 4.75 107 ARG A O 1
ATOM 897 N N . ALA A 1 108 ? -5.786 -7.221 -34.006 1.00 4.67 108 ALA A N 1
ATOM 898 C CA . ALA A 1 108 ? -6.103 -8.187 -35.082 1.00 5.11 108 ALA A CA 1
ATOM 899 C C . ALA A 1 108 ? -6.688 -9.413 -34.440 1.00 4.94 108 ALA A C 1
ATOM 900 O O . ALA A 1 108 ? -6.463 -9.671 -33.226 1.00 5.04 108 ALA A O 1
ATOM 902 N N . ILE A 1 109 ? -7.452 -10.184 -35.237 1.00 5.10 109 ILE A N 1
ATOM 903 C CA . ILE A 1 109 ? -7.947 -11.529 -34.838 1.00 5.30 109 ILE A CA 1
ATOM 904 C C . ILE A 1 109 ? -7.558 -12.512 -35.953 1.00 4.44 109 ILE A C 1
ATOM 905 O O . ILE A 1 109 ? -7.732 -12.257 -37.115 1.00 4.57 109 ILE A O 1
ATOM 910 N N . GLN A 1 110 ? -7.044 -13.648 -35.488 1.00 4.29 110 GLN A N 1
ATOM 911 C CA . GLN A 1 110 ? -6.960 -14.821 -36.368 1.00 4.10 110 GLN A CA 1
ATOM 912 C C . GLN A 1 110 ? -7.846 -15.916 -35.856 1.00 3.92 110 GLN A C 1
ATOM 913 O O . GLN A 1 110 ? -7.751 -16.265 -34.678 1.00 4.62 110 GLN A O 1
ATOM 919 N N . ILE A 1 111 ? -8.694 -16.436 -36.723 1.00 4.19 111 ILE A N 1
ATOM 920 C CA . ILE A 1 111 ? -9.521 -17.624 -36.370 1.00 4.85 111 ILE A CA 1
ATOM 921 C C . ILE A 1 111 ? -8.925 -18.773 -37.105 1.00 4.29 111 ILE A C 1
ATOM 922 O O . ILE A 1 111 ? -8.752 -18.709 -38.351 1.00 4.41 111 ILE A O 1
ATOM 927 N N . ILE A 1 112 ? -8.623 -19.846 -36.399 1.00 4.00 112 ILE A N 1
ATOM 928 C CA . ILE A 1 112 ? -8.120 -21.085 -37.032 1.00 4.26 112 ILE A CA 1
ATOM 929 C C . ILE A 1 112 ? -9.048 -22.251 -36.678 1.00 4.53 112 ILE A C 1
ATOM 930 O O . ILE A 1 112 ? -9.467 -22.382 -35.530 1.00 4.94 112 ILE A O 1
ATOM 935 N N . PHE A 1 113 ? -9.368 -23.076 -37.664 1.00 4.58 113 PHE A N 1
ATOM 936 C CA . PHE A 1 113 ? -10.083 -24.346 -37.420 1.00 4.79 113 PHE A CA 1
ATOM 937 C C . PHE A 1 113 ? -9.152 -25.493 -37.777 1.00 5.09 113 PHE A C 1
ATOM 938 O O . PHE A 1 113 ? -8.300 -25.437 -38.679 1.00 4.82 113 PHE A O 1
ATOM 946 N N . SER A 1 114 ? -9.361 -26.603 -37.071 1.00 5.12 114 SER A N 1
ATOM 947 C CA . SER A 1 114 ? -8.741 -27.890 -37.414 1.00 5.10 114 SER A CA 1
ATOM 948 C C . SER A 1 114 ? -9.163 -28.352 -38.860 1.00 5.42 114 SER A C 1
ATOM 949 O O . SER A 1 114 ? -10.181 -27.910 -39.402 1.00 5.06 114 SER A O 1
ATOM 952 N N . PRO A 1 115 ? -8.348 -29.282 -39.422 1.00 5.52 115 PRO A N 1
ATOM 953 C CA . PRO A 1 115 ? -8.632 -29.697 -40.769 1.00 5.54 115 PRO A CA 1
ATOM 954 C C . PRO A 1 115 ? -9.855 -30.613 -40.780 1.00 5.27 115 PRO A C 1
ATOM 955 O O . PRO A 1 115 ? -10.330 -30.951 -41.925 1.00 6.74 115 PRO A O 1
ATOM 959 N N . SER A 1 116 ? -10.403 -30.985 -39.603 1.00 4.88 116 SER A N 1
ATOM 960 C CA . SER A 1 116 ? -11.654 -31.804 -39.537 1.00 4.92 116 SER A CA 1
ATOM 961 C C . SER A 1 116 ? -12.911 -30.958 -39.628 1.00 4.99 116 SER A C 1
ATOM 962 O O . SER A 1 116 ? -14.003 -31.547 -39.649 1.00 5.17 116 SER A O 1
ATOM 965 N N . VAL A 1 117 ? -12.813 -29.628 -39.694 1.00 4.86 117 VAL A N 1
ATOM 966 C CA . VAL A 1 117 ? -14.022 -28.828 -39.934 1.00 5.17 117 VAL A CA 1
ATOM 967 C C . VAL A 1 117 ? -14.450 -28.964 -41.398 1.00 4.98 117 VAL A C 1
ATOM 968 O O . VAL A 1 117 ? -13.583 -29.230 -42.288 1.00 5.49 117 VAL A O 1
ATOM 972 N N . ASN A 1 118 ? -15.748 -28.781 -41.673 1.00 4.99 118 ASN A N 1
ATOM 973 C CA . ASN A 1 118 ? -16.201 -28.534 -43.033 1.00 5.50 118 ASN A CA 1
ATOM 974 C C . ASN A 1 118 ? -16.311 -27.005 -43.175 1.00 5.40 118 ASN A C 1
ATOM 975 O O . ASN A 1 118 ? -17.058 -26.327 -42.477 1.00 4.59 118 ASN A O 1
ATOM 980 N N . VAL A 1 119 ? -15.499 -26.450 -44.050 1.00 5.58 119 VAL A N 1
ATOM 981 C CA A VAL A 1 119 ? -15.395 -24.991 -44.186 0.50 6.00 119 VAL A CA 1
ATOM 982 C CA B VAL A 1 119 ? -15.384 -24.991 -44.195 0.50 6.10 119 VAL A CA 1
ATOM 983 C C . VAL A 1 119 ? -16.697 -24.337 -44.579 1.00 5.98 119 VAL A C 1
ATOM 984 O O . VAL A 1 119 ? -16.914 -23.180 -44.209 1.00 5.44 119 VAL A O 1
ATOM 991 N N . ARG A 1 120 ? -17.561 -25.058 -45.307 1.00 5.22 120 ARG A N 1
ATOM 992 C CA . ARG A 1 120 ? -18.850 -24.451 -45.732 1.00 5.42 120 ARG A CA 1
ATOM 993 C C . ARG A 1 120 ? -19.798 -24.304 -44.542 1.00 5.42 120 ARG A C 1
ATOM 994 O O . ARG A 1 120 ? -20.853 -23.664 -44.689 1.00 5.49 120 ARG A O 1
ATOM 1002 N N . THR A 1 121 ? -19.453 -24.893 -43.367 1.00 5.03 121 THR A N 1
ATOM 1003 C CA . THR A 1 121 ? -20.341 -24.763 -42.200 1.00 4.83 121 THR A CA 1
ATOM 1004 C C . THR A 1 121 ? -19.889 -23.629 -41.246 1.00 4.58 121 THR A C 1
ATOM 1005 O O . THR A 1 121 ? -20.601 -23.348 -40.280 1.00 4.66 121 THR A O 1
ATOM 1009 N N . ILE A 1 122 ? -18.737 -23.026 -41.520 1.00 4.14 122 ILE A N 1
ATOM 1010 C CA . ILE A 1 122 ? -18.221 -21.987 -40.616 1.00 4.46 122 ILE A CA 1
ATOM 1011 C C . ILE A 1 122 ? -19.202 -20.784 -40.631 1.00 4.27 122 ILE A C 1
ATOM 1012 O O . ILE A 1 122 ? -19.655 -20.336 -41.698 1.00 4.87 122 ILE A O 1
ATOM 1017 N N . LYS A 1 123 ? -19.430 -20.231 -39.460 1.00 4.39 123 LYS A N 1
ATOM 1018 C CA . LYS A 1 123 ? -20.264 -19.049 -39.268 1.00 4.45 123 LYS A CA 1
ATOM 1019 C C . LYS A 1 123 ? -19.545 -18.149 -38.261 1.00 4.91 123 LYS A C 1
ATOM 1020 O O . LYS A 1 123 ? -18.936 -18.615 -37.301 1.00 4.80 123 LYS A O 1
ATOM 1026 N N . MET A 1 124 ? -19.655 -16.846 -38.494 1.00 4.65 124 MET A N 1
ATOM 1027 C CA . MET A 1 124 ? -19.056 -15.853 -37.567 1.00 5.20 124 MET A CA 1
ATOM 1028 C C . MET A 1 124 ? -20.047 -14.750 -37.273 1.00 5.51 124 MET A C 1
ATOM 1029 O O . MET A 1 124 ? -20.683 -14.234 -38.201 1.00 5.70 124 MET A O 1
ATOM 1034 N N . ALA A 1 125 ? -20.201 -14.417 -36.014 1.00 5.52 125 ALA A N 1
ATOM 1035 C CA . ALA A 1 125 ? -20.921 -13.243 -35.585 1.00 6.04 125 ALA A CA 1
ATOM 1036 C C . ALA A 1 125 ? -19.921 -12.214 -35.094 1.00 6.41 125 ALA A C 1
ATOM 1037 O O . ALA A 1 125 ? -19.469 -12.302 -33.908 1.00 6.81 125 ALA A O 1
ATOM 1039 N N . LYS A 1 126 ? -19.561 -11.264 -35.937 1.00 7.23 126 LYS A N 1
ATOM 1040 C CA . LYS A 1 126 ? -18.627 -10.219 -35.548 1.00 8.03 126 LYS A CA 1
ATOM 1041 C C . LYS A 1 126 ? -19.486 -9.029 -35.236 1.00 7.55 126 LYS A C 1
ATOM 1042 O O . LYS A 1 126 ? -20.042 -8.353 -36.147 1.00 12.42 126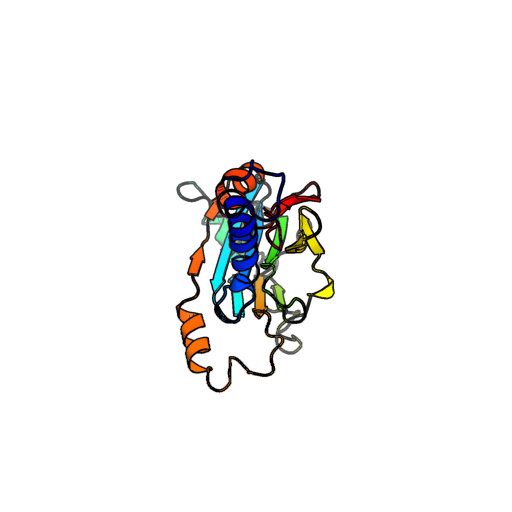 LYS A O 1
ATOM 1048 N N . GLY A 1 127 ? -19.692 -8.790 -33.949 1.00 6.78 127 GLY A N 1
ATOM 1049 C CA . GLY A 1 127 ? -20.601 -7.749 -33.461 1.00 6.30 127 GLY A CA 1
ATOM 1050 C C . GLY A 1 127 ? -19.880 -6.472 -33.199 1.00 5.39 127 GLY A C 1
ATOM 1051 O O . GLY A 1 127 ? -18.640 -6.416 -33.169 1.00 5.73 127 GLY A O 1
ATOM 1052 N N . ASN A 1 128 ? -20.667 -5.447 -33.026 1.00 5.12 128 ASN A N 1
ATOM 1053 C CA . ASN A 1 128 ? -20.105 -4.199 -32.490 1.00 5.75 128 ASN A CA 1
ATOM 1054 C C . ASN A 1 128 ? -19.852 -4.350 -30.964 1.00 5.69 128 ASN A C 1
ATOM 1055 O O . ASN A 1 128 ? -19.984 -5.429 -30.362 1.00 6.14 128 ASN A O 1
ATOM 1060 N N . ALA A 1 129 ? -19.430 -3.268 -30.340 1.00 5.40 129 ALA A N 1
ATOM 1061 C CA . ALA A 1 129 ? -18.995 -3.396 -28.948 1.00 6.15 129 ALA A CA 1
ATOM 1062 C C . ALA A 1 129 ? -20.093 -3.714 -27.967 1.00 5.83 129 ALA A C 1
ATOM 1063 O O . ALA A 1 129 ? -19.791 -4.110 -26.814 1.00 5.78 129 ALA A O 1
ATOM 1065 N N . VAL A 1 130 ? -21.350 -3.514 -28.370 1.00 5.58 130 VAL A N 1
ATOM 1066 C CA . VAL A 1 130 ? -22.507 -3.878 -27.470 1.00 6.00 130 VAL A CA 1
ATOM 1067 C C . VAL A 1 130 ? -23.130 -5.193 -27.929 1.00 6.06 130 VAL A C 1
ATOM 1068 O O . VAL A 1 130 ? -24.261 -5.475 -27.560 1.00 6.65 130 VAL A O 1
ATOM 1072 N N . SER A 1 131 ? -22.417 -5.936 -28.798 1.00 5.55 131 SER A N 1
ATOM 1073 C CA . SER A 1 131 ? -22.818 -7.366 -29.068 1.00 5.62 131 SER A CA 1
ATOM 1074 C C . SER A 1 131 ? -24.004 -7.450 -29.977 1.00 5.31 131 SER A C 1
ATOM 1075 O O . SER A 1 131 ? -24.816 -8.352 -29.868 1.00 6.03 131 SER A O 1
ATOM 1078 N N . VAL A 1 132 ? -24.047 -6.527 -30.957 1.00 5.96 132 VAL A N 1
ATOM 1079 C CA . VAL A 1 132 ? -25.068 -6.536 -32.007 1.00 5.60 132 VAL A CA 1
ATOM 1080 C C . VAL A 1 132 ? -24.345 -6.877 -33.336 1.00 6.90 132 VAL A C 1
ATOM 1081 O O . VAL A 1 132 ? -23.409 -6.164 -33.718 1.00 6.82 132 VAL A O 1
ATOM 1085 N N . PRO A 1 133 ? -24.854 -7.899 -34.093 1.00 7.61 133 PRO A N 1
ATOM 1086 C CA . PRO A 1 133 ? -24.086 -8.296 -35.302 1.00 8.40 133 PRO A CA 1
ATOM 1087 C C . PRO A 1 133 ? -24.062 -7.269 -36.358 1.00 9.84 133 PRO A C 1
ATOM 1088 O O . PRO A 1 133 ? -23.021 -7.161 -37.032 1.00 12.96 133 PRO A O 1
ATOM 1092 N N . ASP A 1 134 ? -25.096 -6.456 -36.584 1.00 9.50 134 ASP A N 1
ATOM 1093 C CA . ASP A 1 134 ? -25.104 -5.605 -37.726 1.00 11.61 134 ASP A CA 1
ATOM 1094 C C . ASP A 1 134 ? -25.944 -4.341 -37.462 1.00 11.14 134 ASP A C 1
ATOM 1095 O O . ASP A 1 134 ? -27.132 -4.234 -37.924 1.00 12.34 134 ASP A O 1
ATOM 1100 N N . GLU A 1 135 ? -25.424 -3.442 -36.641 1.00 10.75 135 GLU A N 1
ATOM 1101 C CA . GLU A 1 135 ? -25.913 -2.112 -36.327 1.00 9.96 135 GLU A CA 1
ATOM 1102 C C . GLU A 1 135 ? -27.095 -2.048 -35.316 1.00 9.45 135 GLU A C 1
ATOM 1103 O O . GLU A 1 135 ? -27.055 -1.377 -34.354 1.00 10.61 135 GLU A O 1
ATOM 1109 N N . TYR A 1 136 ? -28.183 -2.768 -35.644 1.00 7.07 136 TYR A N 1
ATOM 1110 C CA . TYR A 1 136 ? -29.379 -2.858 -34.808 1.00 6.13 136 TYR A CA 1
ATOM 1111 C C . TYR A 1 136 ? -29.816 -4.316 -34.888 1.00 5.57 136 TYR A C 1
ATOM 1112 O O . TYR A 1 136 ? -29.748 -4.961 -35.916 1.00 5.56 136 TYR A O 1
ATOM 1121 N N . LEU A 1 137 ? -30.379 -4.820 -33.765 1.00 5.21 137 LEU A N 1
ATOM 1122 C CA . LEU A 1 137 ? -30.784 -6.210 -33.747 1.00 5.61 137 LEU A CA 1
ATOM 1123 C C . LEU A 1 137 ? -31.871 -6.540 -34.753 1.00 5.34 137 LEU A C 1
ATOM 1124 O O . LEU A 1 137 ? -31.907 -7.597 -35.371 1.00 5.13 137 LEU A O 1
ATOM 1129 N N . GLN A 1 138 ? -32.761 -5.574 -34.982 1.00 5.40 138 GLN A N 1
ATOM 1130 C CA . GLN A 1 138 ? -33.896 -5.785 -35.867 1.00 5.85 138 GLN A CA 1
ATOM 1131 C C . GLN A 1 138 ? -33.502 -6.104 -37.260 1.00 6.76 138 GLN A C 1
ATOM 1132 O O . GLN A 1 138 ? -34.238 -6.901 -37.953 1.00 7.19 138 GLN A O 1
ATOM 1138 N N . ARG A 1 139 ? -32.378 -5.587 -37.764 1.00 6.16 139 ARG A N 1
ATOM 1139 C CA . ARG A 1 139 ? -31.969 -5.896 -39.154 1.00 6.99 139 ARG A CA 1
ATOM 1140 C C . ARG A 1 139 ? -30.788 -6.849 -39.185 1.00 6.79 139 ARG A C 1
ATOM 1141 O O . ARG A 1 139 ? -30.168 -7.014 -40.274 1.00 9.28 139 ARG A O 1
ATOM 1149 N N . SER A 1 140 ? -30.419 -7.439 -38.039 1.00 5.93 140 SER A N 1
ATOM 1150 C CA . SER A 1 140 ? -29.196 -8.305 -38.027 1.00 5.61 140 SER A CA 1
ATOM 1151 C C . SER A 1 140 ? -29.522 -9.741 -38.389 1.00 5.47 140 SER A C 1
ATOM 1152 O O . SER A 1 140 ? -30.266 -10.398 -37.689 1.00 5.33 140 SER A O 1
ATOM 1155 N N . HIS A 1 141 ? -28.833 -10.260 -39.413 1.00 5.47 141 HIS A N 1
ATOM 1156 C CA . HIS A 1 141 ? -28.698 -11.718 -39.485 1.00 5.14 141 HIS A CA 1
ATOM 1157 C C . HIS A 1 141 ? -27.675 -12.132 -38.419 1.00 4.94 141 HIS A C 1
ATOM 1158 O O . HIS A 1 141 ? -26.679 -11.465 -38.257 1.00 5.45 141 HIS A O 1
ATOM 1165 N N . PRO A 1 142 ? -27.934 -13.205 -37.652 1.00 4.78 142 PRO A N 1
ATOM 1166 C CA . PRO A 1 142 ? -27.057 -13.500 -36.493 1.00 5.13 142 PRO A CA 1
ATOM 1167 C C . PRO A 1 142 ? -25.653 -14.017 -36.815 1.00 5.60 142 PRO A C 1
ATOM 1168 O O . PRO A 1 142 ? -24.870 -14.250 -35.909 1.00 6.18 142 PRO A O 1
ATOM 1172 N N . TRP A 1 143 ? -25.302 -14.177 -38.084 1.00 4.89 143 TRP A N 1
ATOM 1173 C CA . TRP A 1 143 ? -23.958 -14.642 -38.479 1.00 4.76 143 TRP A CA 1
ATOM 1174 C C . TRP A 1 143 ? -23.763 -14.381 -39.955 1.00 5.35 143 TRP A C 1
ATOM 1175 O O . TRP A 1 143 ? -24.691 -13.987 -40.675 1.00 5.53 143 TRP A O 1
ATOM 1186 N N . GLU A 1 144 ? -22.483 -14.504 -40.383 1.00 5.53 144 GLU A N 1
ATOM 1187 C CA . GLU A 1 144 ? -22.129 -14.508 -41.783 1.00 6.18 144 GLU A CA 1
ATOM 1188 C C . GLU A 1 144 ? -21.346 -15.809 -41.968 1.00 5.71 144 GLU A C 1
ATOM 1189 O O . GLU A 1 144 ? -20.513 -16.267 -41.125 1.00 5.57 144 GLU A O 1
ATOM 1195 N N . ALA A 1 145 ? -21.547 -16.433 -43.130 1.00 5.06 145 ALA A N 1
ATOM 1196 C CA . ALA A 1 145 ? -20.837 -17.676 -43.471 1.00 5.05 145 ALA A CA 1
ATOM 1197 C C . ALA A 1 145 ? -19.593 -17.267 -44.253 1.00 5.59 145 ALA A C 1
ATOM 1198 O O . ALA A 1 145 ? -19.667 -16.954 -45.450 1.00 5.96 145 ALA A O 1
ATOM 1200 N N . THR A 1 146 ? -18.452 -17.256 -43.568 1.00 5.80 146 THR A N 1
ATOM 1201 C CA . THR A 1 146 ? -17.221 -16.671 -44.104 1.00 5.51 146 THR A CA 1
ATOM 1202 C C . THR A 1 146 ? -16.193 -17.736 -44.568 1.00 4.98 146 THR A C 1
ATOM 1203 O O . THR A 1 146 ? -15.054 -17.390 -44.868 1.00 5.70 146 THR A O 1
ATOM 1207 N N . GLY A 1 147 ? -16.606 -18.990 -44.731 1.00 5.04 147 GLY A N 1
ATOM 1208 C CA . GLY A 1 147 ? -15.732 -20.075 -45.169 1.00 4.74 147 GLY A CA 1
ATOM 1209 C C . GLY A 1 147 ? -14.898 -19.726 -46.428 1.00 5.25 147 GLY A C 1
ATOM 1210 O O . GLY A 1 147 ? -13.763 -20.134 -46.506 1.00 5.58 147 GLY A O 1
ATOM 1211 N N . ILE A 1 148 ? -15.501 -18.985 -47.394 1.00 4.77 148 ILE A N 1
ATOM 1212 C CA . ILE A 1 148 ? -14.773 -18.646 -48.636 1.00 5.40 148 ILE A CA 1
ATOM 1213 C C . ILE A 1 148 ? -13.474 -17.857 -48.395 1.00 5.35 148 ILE A C 1
ATOM 1214 O O . ILE A 1 148 ? -12.551 -17.834 -49.198 1.00 5.93 148 ILE A O 1
ATOM 1219 N N . LYS A 1 149 ? -13.462 -17.136 -47.269 1.00 5.57 149 LYS A N 1
ATOM 1220 C CA . LYS A 1 149 ? -12.299 -16.339 -46.896 1.00 5.10 149 LYS A CA 1
ATOM 1221 C C . LYS A 1 149 ? -11.226 -17.170 -46.234 1.00 5.32 149 LYS A C 1
ATOM 1222 O O . LYS A 1 149 ? -10.110 -16.646 -46.070 1.00 6.38 149 LYS A O 1
ATOM 1228 N N . TYR A 1 150 ? -11.482 -18.387 -45.775 1.00 4.71 150 TYR A N 1
ATOM 1229 C CA . TYR A 1 150 ? -10.439 -19.119 -45.047 1.00 4.74 150 TYR A CA 1
ATOM 1230 C C . TYR A 1 150 ? -9.389 -19.613 -45.976 1.00 5.28 150 TYR A C 1
ATOM 1231 O O . TYR A 1 150 ? -9.694 -20.289 -46.994 1.00 6.55 150 TYR A O 1
ATOM 1240 N N . ARG A 1 151 ? -8.132 -19.344 -45.625 1.00 5.52 151 ARG A N 1
ATOM 1241 C CA . ARG A 1 151 ? -7.006 -19.886 -46.355 1.00 5.93 151 ARG A CA 1
ATOM 1242 C C . ARG A 1 151 ? -6.629 -21.237 -45.808 1.00 6.32 151 ARG A C 1
ATOM 1243 O O . ARG A 1 151 ? -6.731 -21.527 -44.613 1.00 7.40 151 ARG A O 1
ATOM 1251 N N . LYS A 1 152 ? -6.163 -22.106 -46.679 1.00 6.63 152 LYS A N 1
ATOM 1252 C CA . LYS A 1 152 ? -5.586 -23.396 -46.238 1.00 7.19 152 LYS A CA 1
ATOM 1253 C C . LYS A 1 152 ? -4.227 -23.242 -45.691 1.00 7.24 152 LYS A C 1
ATOM 1254 O O . LYS A 1 152 ? -3.339 -22.648 -46.315 1.00 9.39 152 LYS A O 1
ATOM 1260 N N . ILE A 1 153 ? -4.050 -23.690 -44.440 1.00 6.17 153 ILE A N 1
ATOM 1261 C CA . ILE A 1 153 ? -2.704 -23.761 -43.886 1.00 6.73 153 ILE A CA 1
ATOM 1262 C C . ILE A 1 153 ? -2.158 -25.093 -44.386 1.00 6.55 153 ILE A C 1
ATOM 1263 O O . ILE A 1 153 ? -2.748 -26.148 -44.139 1.00 6.51 153 ILE A O 1
ATOM 1268 N N . LYS A 1 154 ? -0.993 -25.073 -45.073 1.00 7.90 154 LYS A N 1
ATOM 1269 C CA . LYS A 1 154 ? -0.479 -26.279 -45.699 1.00 9.08 154 LYS A CA 1
ATOM 1270 C C . LYS A 1 154 ? 0.923 -26.602 -45.294 1.00 8.74 154 LYS A C 1
ATOM 1271 O O . LYS A 1 154 ? 1.772 -25.680 -45.181 1.00 9.97 154 LYS A O 1
ATOM 1277 N N . ARG A 1 155 ? 1.178 -27.913 -45.079 1.00 8.63 155 ARG A N 1
ATOM 1278 C CA . ARG A 1 155 ? 2.554 -28.366 -44.862 1.00 9.76 155 ARG A CA 1
ATOM 1279 C C . ARG A 1 155 ? 2.738 -29.576 -45.681 1.00 11.18 155 ARG A C 1
ATOM 1280 O O . ARG A 1 155 ? 1.880 -30.454 -45.730 1.00 10.86 155 ARG A O 1
ATOM 1288 N N . ASP A 1 156 ? 3.861 -29.627 -46.437 1.00 12.23 156 ASP A N 1
ATOM 1289 C CA . ASP A 1 156 ? 4.163 -30.795 -47.365 1.00 13.91 156 ASP A CA 1
ATOM 1290 C C . ASP A 1 156 ? 2.940 -31.161 -48.255 1.00 13.87 156 ASP A C 1
ATOM 1291 O O . ASP A 1 156 ? 2.714 -32.331 -48.567 1.00 15.51 156 ASP A O 1
ATOM 1296 N N . GLY A 1 157 ? 2.148 -30.161 -48.668 1.00 11.97 157 GLY A N 1
ATOM 1297 C CA . GLY A 1 157 ? 0.989 -30.271 -49.556 1.00 10.95 157 GLY A CA 1
ATOM 1298 C C . GLY A 1 157 ? -0.327 -30.741 -48.907 1.00 11.71 157 GLY A C 1
ATOM 1299 O O . GLY A 1 157 ? -1.305 -30.925 -49.598 1.00 15.39 157 GLY A O 1
ATOM 1300 N N . GLU A 1 158 ? -0.303 -30.911 -47.584 1.00 8.65 158 GLU A N 1
ATOM 1301 C CA . GLU A 1 158 ? -1.528 -31.407 -46.931 1.00 8.20 158 GLU A CA 1
ATOM 1302 C C . GLU A 1 158 ? -2.141 -30.163 -46.207 1.00 7.87 158 GLU A C 1
ATOM 1303 O O . GLU A 1 158 ? -1.433 -29.338 -45.664 1.00 8.32 158 GLU A O 1
ATOM 1309 N N . ILE A 1 159 ? -3.483 -30.141 -46.219 1.00 6.36 159 ILE A N 1
ATOM 1310 C CA . ILE A 1 159 ? -4.208 -29.104 -45.421 1.00 7.46 159 ILE A CA 1
ATOM 1311 C C . ILE A 1 159 ? -4.159 -29.532 -43.968 1.00 6.88 159 ILE A C 1
ATOM 1312 O O . ILE A 1 159 ? -4.722 -30.563 -43.547 1.00 8.07 159 ILE A O 1
ATOM 1317 N N . VAL A 1 160 ? -3.464 -28.717 -43.152 1.00 6.25 160 VAL A N 1
ATOM 1318 C CA . VAL A 1 160 ? -3.326 -28.969 -41.705 1.00 6.55 160 VAL A CA 1
ATOM 1319 C C . VAL A 1 160 ? -4.270 -28.080 -40.912 1.00 6.13 160 VAL A C 1
ATOM 1320 O O . VAL A 1 160 ? -4.385 -28.249 -39.699 1.00 5.14 160 VAL A O 1
ATOM 1324 N N . GLY A 1 161 ? -4.939 -27.142 -41.564 1.00 5.66 161 GLY A N 1
ATOM 1325 C CA . GLY A 1 161 ? -5.922 -26.273 -40.838 1.00 5.78 161 GLY A CA 1
ATOM 1326 C C . GLY A 1 161 ? -6.388 -25.170 -41.783 1.00 5.61 161 GLY A C 1
ATOM 1327 O O . GLY A 1 161 ? -5.991 -25.102 -42.946 1.00 5.23 161 GLY A O 1
ATOM 1328 N N . TYR A 1 162 ? -7.285 -24.341 -41.249 1.00 5.22 162 TYR A N 1
ATOM 1329 C CA . TYR A 1 162 ? -7.862 -23.233 -42.032 1.00 5.71 162 TYR A CA 1
ATOM 1330 C C . TYR A 1 162 ? -7.779 -21.924 -41.274 1.00 5.92 162 TYR A C 1
ATOM 1331 O O . TYR A 1 162 ? -8.046 -21.956 -40.038 1.00 6.23 162 TYR A O 1
ATOM 1340 N N . SER A 1 163 ? -7.400 -20.841 -41.927 1.00 5.02 163 SER A N 1
ATOM 1341 C CA . SER A 1 163 ? -7.192 -19.548 -41.243 1.00 5.27 163 SER A CA 1
ATOM 1342 C C . SER A 1 163 ? -8.035 -18.434 -41.848 1.00 4.77 163 SER A C 1
ATOM 1343 O O . SER A 1 163 ? -7.975 -18.237 -43.064 1.00 5.54 163 SER A O 1
ATOM 1346 N N . HIS A 1 164 ? -8.725 -17.653 -41.014 1.00 4.33 164 HIS A N 1
ATOM 1347 C CA . HIS A 1 164 ? -9.282 -16.361 -41.468 1.00 4.61 164 HIS A CA 1
ATOM 1348 C C . HIS A 1 164 ? -8.656 -15.329 -40.558 1.00 4.54 164 HIS A C 1
ATOM 1349 O O . HIS A 1 164 ? -8.789 -15.402 -39.307 1.00 4.83 164 HIS A O 1
ATOM 1356 N N . TYR A 1 165 ? -8.004 -14.321 -41.169 1.00 4.82 165 TYR A N 1
ATOM 1357 C CA . TYR A 1 165 ? -7.308 -13.305 -40.375 1.00 4.98 165 TYR A CA 1
ATOM 1358 C C . TYR A 1 165 ? -7.804 -11.953 -40.741 1.00 5.57 165 TYR A C 1
ATOM 1359 O O . TYR A 1 165 ? -7.901 -11.579 -41.929 1.00 7.02 165 TYR A O 1
ATOM 1368 N N . PHE A 1 166 ? -8.178 -11.135 -39.757 1.00 5.63 166 PHE A N 1
ATOM 1369 C CA . PHE A 1 166 ? -8.524 -9.745 -40.054 1.00 5.96 166 PHE A CA 1
ATOM 1370 C C . PHE A 1 166 ? -7.926 -8.806 -39.051 1.00 5.71 166 PHE A C 1
ATOM 1371 O O . PHE A 1 166 ? -7.969 -9.058 -37.836 1.00 6.18 166 PHE A O 1
ATOM 1379 N N . GLU A 1 167 ? -7.354 -7.723 -39.573 1.00 5.61 167 GLU A N 1
ATOM 1380 C CA . GLU A 1 167 ? -6.812 -6.697 -38.727 1.00 5.87 167 GLU A CA 1
ATOM 1381 C C . GLU A 1 167 ? -7.875 -5.786 -38.191 1.00 5.89 167 GLU A C 1
ATOM 1382 O O . GLU A 1 167 ? -8.973 -5.645 -38.791 1.00 6.79 167 GLU A O 1
ATOM 1388 N N . LEU A 1 168 ? -7.566 -5.174 -37.024 1.00 5.04 168 LEU A N 1
ATOM 1389 C CA . LEU A 1 168 ? -8.472 -4.194 -36.431 1.00 6.03 168 LEU A CA 1
ATOM 1390 C C . LEU A 1 168 ? -7.643 -2.921 -36.201 1.00 6.30 168 LEU A C 1
ATOM 1391 O O . LEU A 1 168 ? -7.447 -2.493 -35.065 1.00 6.90 168 LEU A O 1
ATOM 1396 N N . PRO A 1 169 ? -7.194 -2.290 -37.259 1.00 6.35 169 PRO A N 1
ATOM 1397 C CA . PRO A 1 169 ? -6.168 -1.267 -37.097 1.00 7.59 169 PRO A CA 1
ATOM 1398 C C . PRO A 1 169 ? -6.764 0.123 -36.860 1.00 7.62 169 PRO A C 1
A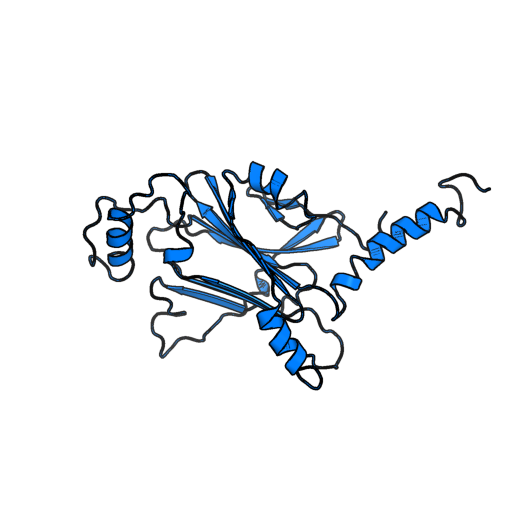TOM 1399 O O . PRO A 1 169 ? -5.985 1.075 -36.510 1.00 7.68 169 PRO A O 1
ATOM 1403 N N . HIS A 1 170 ? -8.069 0.243 -37.043 1.00 6.66 170 HIS A N 1
ATOM 1404 C CA . HIS A 1 170 ? -8.691 1.569 -37.000 1.00 7.17 170 HIS A CA 1
ATOM 1405 C C . HIS A 1 170 ? -9.328 1.843 -35.608 1.00 6.91 170 HIS A C 1
ATOM 1406 O O . HIS A 1 170 ? -9.678 0.893 -34.923 1.00 6.59 170 HIS A O 1
ATOM 1413 N N . GLU A 1 171 ? -9.457 3.110 -35.218 1.00 6.51 171 GLU A N 1
ATOM 1414 C CA . GLU A 1 171 ? -9.957 3.351 -33.882 1.00 6.50 171 GLU A CA 1
ATOM 1415 C C . GLU A 1 171 ? -11.372 2.830 -33.715 1.00 6.40 171 GLU A C 1
ATOM 1416 O O . GLU A 1 171 ? -11.733 2.413 -32.637 1.00 6.30 171 GLU A O 1
ATOM 1422 N N . TYR A 1 172 ? -12.149 2.768 -34.808 1.00 6.59 172 TYR A N 1
ATOM 1423 C CA . TYR A 1 172 ? -13.522 2.272 -34.731 1.00 6.79 172 TYR A CA 1
ATOM 1424 C C . TYR A 1 172 ? -13.672 0.767 -34.797 1.00 7.03 172 TYR A C 1
ATOM 1425 O O . TYR A 1 172 ? -14.781 0.230 -34.763 1.00 8.21 172 TYR A O 1
ATOM 1434 N N . ASN A 1 173 ? -12.539 0.053 -34.903 1.00 6.65 173 ASN A N 1
ATOM 1435 C CA . ASN A 1 173 ? -12.590 -1.428 -34.894 1.00 6.68 173 ASN A CA 1
ATOM 1436 C C . ASN A 1 173 ? -12.723 -1.947 -33.493 1.00 7.71 173 ASN A C 1
ATOM 1437 O O . ASN A 1 173 ? -11.760 -2.299 -32.842 1.00 10.11 173 ASN A O 1
ATOM 1442 N N . SER A 1 174 ? -13.939 -1.919 -32.957 1.00 6.45 174 SER A N 1
ATOM 1443 C CA . SER A 1 174 ? -14.225 -2.307 -31.558 1.00 6.21 174 SER A CA 1
ATOM 1444 C C . SER A 1 174 ? -15.308 -3.395 -31.694 1.00 6.52 174 SER A C 1
ATOM 1445 O O . SER A 1 174 ? -16.456 -3.104 -32.165 1.00 6.64 174 SER A O 1
ATOM 1448 N N . ILE A 1 175 ? -14.923 -4.639 -31.391 1.00 6.22 175 ILE A N 1
ATOM 1449 C CA . ILE A 1 175 ? -15.795 -5.813 -31.683 1.00 6.46 175 ILE A CA 1
ATOM 1450 C C . ILE A 1 175 ? -16.074 -6.700 -30.515 1.00 6.00 175 ILE A C 1
ATOM 1451 O O . ILE A 1 175 ? -15.323 -6.789 -29.520 1.00 5.97 175 ILE A O 1
ATOM 1456 N N . SER A 1 176 ? -17.224 -7.385 -30.668 1.00 5.66 176 SER A N 1
ATOM 1457 C CA . SER A 1 176 ? -17.480 -8.640 -29.937 1.00 5.27 176 SER A CA 1
ATOM 1458 C C . SER A 1 176 ? -17.420 -9.734 -30.988 1.00 5.08 176 SER A C 1
ATOM 1459 O O . SER A 1 176 ? -17.495 -9.470 -32.172 1.00 4.92 176 SER A O 1
ATOM 1462 N N . LEU A 1 177 ? -17.257 -10.999 -30.528 1.00 5.09 177 LEU A N 1
ATOM 1463 C CA . LEU A 1 177 ? -16.966 -12.020 -31.557 1.00 5.04 177 LEU A CA 1
ATOM 1464 C C . LEU A 1 177 ? -17.479 -13.381 -31.096 1.00 4.93 177 LEU A C 1
ATOM 1465 O O . LEU A 1 177 ? -17.136 -13.877 -30.011 1.00 5.37 177 LEU A O 1
ATOM 1470 N N . ALA A 1 178 ? -18.174 -14.058 -32.039 1.00 4.64 178 ALA A N 1
ATOM 1471 C CA . ALA A 1 178 ? -18.413 -15.488 -31.923 1.00 4.71 178 ALA A CA 1
ATOM 1472 C C . ALA A 1 178 ? -18.162 -16.162 -33.233 1.00 5.12 178 ALA A C 1
ATOM 1473 O O . ALA A 1 178 ? -18.360 -15.593 -34.296 1.00 5.51 178 ALA A O 1
ATOM 1475 N N . VAL A 1 179 ? -17.711 -17.409 -33.128 1.00 4.92 179 VAL A N 1
ATOM 1476 C CA . VAL A 1 179 ? -17.419 -18.188 -34.340 1.00 5.59 179 VAL A CA 1
ATOM 1477 C C . VAL A 1 179 ? -17.748 -19.632 -34.073 1.00 5.07 179 VAL A C 1
ATOM 1478 O O . VAL A 1 179 ? -17.745 -20.103 -32.914 1.00 5.43 179 VAL A O 1
ATOM 1482 N N . SER A 1 180 ? -18.123 -20.372 -35.121 1.00 4.70 180 SER A N 1
ATOM 1483 C CA . SER A 1 180 ? -18.660 -21.722 -34.988 1.00 4.90 180 SER A CA 1
ATOM 1484 C C . SER A 1 180 ? -18.375 -22.533 -36.2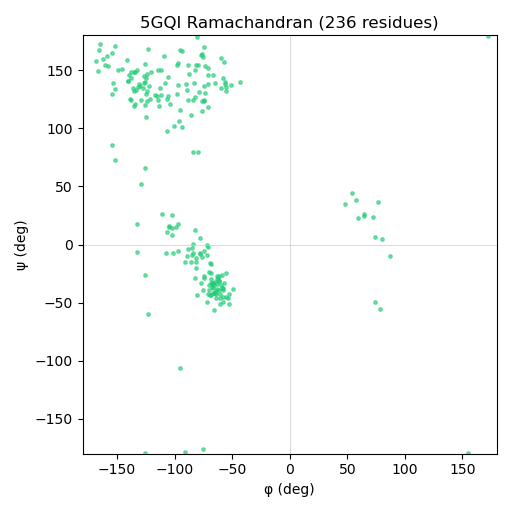60 1.00 4.93 180 SER A C 1
ATOM 1485 O O . SER A 1 180 ? -18.481 -22.007 -37.371 1.00 5.12 180 SER A O 1
ATOM 1488 N N . GLY A 1 181 ? -18.002 -23.806 -36.072 1.00 4.50 181 GLY A N 1
ATOM 1489 C CA . GLY A 1 181 ? -17.903 -24.688 -37.259 1.00 4.76 181 GLY A CA 1
ATOM 1490 C C . GLY A 1 181 ? -18.402 -26.055 -36.903 1.00 4.62 181 GLY A C 1
ATOM 1491 O O . GLY A 1 181 ? -18.422 -26.445 -35.754 1.00 5.44 181 GLY A O 1
ATOM 1492 N N . VAL A 1 182 ? -18.782 -26.800 -37.930 1.00 4.36 182 VAL A N 1
ATOM 1493 C CA . VAL A 1 182 ? -19.259 -28.154 -37.751 1.00 4.88 182 VAL A CA 1
ATOM 1494 C C . VAL A 1 182 ? -18.220 -29.161 -38.272 1.00 4.49 182 VAL A C 1
ATOM 1495 O O . VAL A 1 182 ? -17.619 -28.932 -39.332 1.00 4.29 182 VAL A O 1
ATOM 1499 N N . HIS A 1 183 ? -18.030 -30.235 -37.540 1.00 4.95 183 HIS A N 1
ATOM 1500 C CA . HIS A 1 183 ? -17.158 -31.279 -38.014 1.00 4.70 183 HIS A CA 1
ATOM 1501 C C . HIS A 1 183 ? -17.636 -31.813 -39.363 1.00 5.05 183 HIS A C 1
ATOM 1502 O O . HIS A 1 183 ? -18.827 -32.089 -39.581 1.00 5.14 183 HIS A O 1
ATOM 1509 N N . LYS A 1 184 ? -16.677 -32.146 -40.207 1.00 4.90 184 LYS A N 1
ATOM 1510 C CA . LYS A 1 184 ? -17.004 -32.887 -41.428 1.00 5.30 184 LYS A CA 1
ATOM 1511 C C . LYS A 1 184 ? -17.984 -34.014 -41.205 1.00 4.87 184 LYS A C 1
ATOM 1512 O O . LYS A 1 184 ? -17.899 -34.815 -40.223 1.00 4.71 184 LYS A O 1
ATOM 1518 N N . ASN A 1 185 ? -18.896 -34.167 -42.145 1.00 4.87 185 ASN A N 1
ATOM 1519 C CA . ASN A 1 185 ? -19.802 -35.335 -42.090 1.00 5.25 185 ASN A CA 1
ATOM 1520 C C . ASN A 1 185 ? -20.251 -35.599 -43.528 1.00 5.30 185 ASN A C 1
ATOM 1521 O O . ASN A 1 185 ? -21.280 -35.112 -43.937 1.00 5.61 185 ASN A O 1
ATOM 1526 N N . PRO A 1 186 ? -19.442 -36.379 -44.301 1.00 5.24 186 PRO A N 1
ATOM 1527 C CA . PRO A 1 186 ? -19.769 -36.636 -45.710 1.00 5.54 186 PRO A CA 1
ATOM 1528 C C . PRO A 1 186 ? -20.878 -37.701 -45.827 1.00 5.20 186 PRO A C 1
ATOM 1529 O O . PRO A 1 186 ? -21.312 -38.017 -46.953 1.00 5.78 186 PRO A O 1
ATOM 1533 N N . SER A 1 187 ? -21.246 -38.341 -44.687 1.00 5.33 187 SER A N 1
ATOM 1534 C CA . SER A 1 187 ? -22.275 -39.411 -44.736 1.00 5.09 187 SER A CA 1
ATOM 1535 C C . SER A 1 187 ? -23.683 -38.740 -44.771 1.00 5.42 187 SER A C 1
ATOM 1536 O O . SER A 1 187 ? -23.829 -37.526 -44.579 1.00 5.94 187 SER A O 1
ATOM 1539 N N . SER A 1 188 ? -24.684 -39.613 -44.854 1.00 5.28 188 SER A N 1
ATOM 1540 C CA . SER A 1 188 ? -26.073 -39.162 -44.713 1.00 5.77 188 SER A CA 1
ATOM 1541 C C . SER A 1 188 ? -26.627 -39.547 -43.335 1.00 6.29 188 SER A C 1
ATOM 1542 O O . SER A 1 188 ? -27.845 -39.491 -43.107 1.00 7.83 188 SER A O 1
ATOM 1545 N N . TYR A 1 189 ? -25.757 -39.896 -42.375 1.00 5.70 189 TYR A N 1
ATOM 1546 C CA . TYR A 1 189 ? -26.182 -40.068 -40.978 1.00 6.68 189 TYR A CA 1
ATOM 1547 C C . TYR A 1 189 ? -26.154 -38.704 -40.289 1.00 6.59 189 TYR A C 1
ATOM 1548 O O . TYR A 1 189 ? -25.051 -38.158 -40.097 1.00 9.39 189 TYR A O 1
ATOM 1557 N N . ASN A 1 190 ? -27.279 -38.136 -39.932 1.00 6.41 190 ASN A N 1
ATOM 1558 C CA . ASN A 1 190 ? -27.256 -36.853 -39.262 1.00 6.73 190 ASN A CA 1
ATOM 1559 C C . ASN A 1 190 ? -26.795 -37.036 -37.794 1.00 7.15 190 ASN A C 1
ATOM 1560 O O . ASN A 1 190 ? -27.419 -37.840 -37.074 1.00 7.38 190 ASN A O 1
ATOM 1565 N N . VAL A 1 191 ? -25.759 -36.360 -37.362 1.00 6.68 191 VAL A N 1
ATOM 1566 C CA . VAL A 1 191 ? -25.338 -36.532 -35.943 1.00 7.41 191 VAL A CA 1
ATOM 1567 C C . VAL A 1 191 ? -26.316 -35.952 -34.978 1.00 8.32 191 VAL A C 1
ATOM 1568 O O . VAL A 1 191 ? -26.250 -36.326 -33.800 1.00 9.23 191 VAL A O 1
ATOM 1572 N N . GLY A 1 192 ? -27.238 -35.098 -35.436 1.00 8.99 192 GLY A N 1
ATOM 1573 C CA . GLY A 1 192 ? -28.348 -34.574 -34.625 1.00 8.63 192 GLY A CA 1
ATOM 1574 C C . GLY A 1 192 ? -29.645 -35.299 -34.796 1.00 8.61 192 GLY A C 1
ATOM 1575 O O . GLY A 1 192 ? -30.697 -34.815 -34.361 1.00 10.05 192 GLY A O 1
ATOM 1576 N N . GLY A 1 193 ? -29.627 -36.539 -35.350 1.00 8.74 193 GLY A N 1
ATOM 1577 C CA . GLY A 1 193 ? -30.816 -37.319 -35.481 1.00 9.70 193 GLY A CA 1
ATOM 1578 C C . GLY A 1 193 ? -30.930 -38.248 -34.306 1.00 9.45 193 GLY A C 1
ATOM 1579 O O . GLY A 1 193 ? -31.232 -37.977 -33.155 1.00 10.12 193 GLY A O 1
ATOM 1580 N N . HIS A 1 194 ? -30.656 -39.669 -34.543 1.00 8.24 195 HIS A N 1
ATOM 1581 C CA . HIS A 1 194 ? -30.575 -40.612 -33.471 1.00 7.18 195 HIS A CA 1
ATOM 1582 C C . HIS A 1 194 ? -29.562 -40.253 -32.396 1.00 7.23 195 HIS A C 1
ATOM 1583 O O . HIS A 1 194 ? -29.646 -40.669 -31.229 1.00 7.51 195 HIS A O 1
ATOM 1590 N N . ASN A 1 195 ? -28.581 -39.461 -32.850 1.00 6.80 196 ASN A N 1
ATOM 1591 C CA . ASN A 1 195 ? -27.440 -39.115 -31.941 1.00 6.56 196 ASN A CA 1
ATOM 1592 C C . ASN A 1 195 ? -27.600 -37.741 -31.307 1.00 5.62 196 ASN A C 1
ATOM 1593 O O . ASN A 1 195 ? -26.703 -37.257 -30.702 1.00 5.65 196 ASN A O 1
ATOM 1598 N N . VAL A 1 196 ? -28.822 -37.171 -31.373 1.00 5.23 197 VAL A N 1
ATOM 1599 C CA . VAL A 1 196 ? -29.026 -35.792 -30.863 1.00 5.62 197 VAL A CA 1
ATOM 1600 C C . VAL A 1 196 ? -28.566 -35.595 -29.442 1.00 4.75 197 VAL A C 1
ATOM 1601 O O . VAL A 1 196 ? -27.939 -34.561 -29.147 1.00 4.82 197 VAL A O 1
ATOM 1605 N N . MET A 1 197 ? -28.910 -36.529 -28.530 1.00 4.60 198 MET A N 1
ATOM 1606 C CA . MET A 1 197 ? -28.507 -36.285 -27.131 1.00 4.76 198 MET A CA 1
ATOM 1607 C C . MET A 1 197 ? -27.015 -36.375 -26.938 1.00 4.73 198 MET A C 1
ATOM 1608 O O . MET A 1 197 ? -26.484 -35.702 -26.029 1.00 4.94 198 MET A O 1
ATOM 1613 N N . ASP A 1 198 ? -26.305 -37.105 -27.803 1.00 4.82 199 ASP A N 1
ATOM 1614 C CA . ASP A 1 198 ? -24.854 -37.041 -27.763 1.00 5.15 199 ASP A CA 1
ATOM 1615 C C . ASP A 1 198 ? -24.273 -35.715 -28.154 1.00 4.78 199 ASP A C 1
ATOM 1616 O O . ASP A 1 198 ? -23.261 -35.262 -27.631 1.00 4.92 199 ASP A O 1
ATOM 1621 N N . VAL A 1 199 ? -24.984 -35.043 -29.104 1.00 4.72 200 VAL A N 1
ATOM 1622 C CA . VAL A 1 199 ? -24.540 -33.686 -29.468 1.00 4.58 200 VAL A CA 1
ATOM 1623 C C . VAL A 1 199 ? -24.826 -32.745 -28.304 1.00 4.65 200 VAL A C 1
ATOM 1624 O O . VAL A 1 199 ? -23.983 -31.896 -27.962 1.00 4.46 200 VAL A O 1
ATOM 1628 N N . PHE A 1 200 ? -25.983 -32.908 -27.629 1.00 4.80 201 PHE A N 1
ATOM 1629 C CA . PHE A 1 200 ? -26.180 -32.120 -26.424 1.00 5.22 201 PHE A CA 1
ATOM 1630 C C . PHE A 1 200 ? -25.091 -32.360 -25.378 1.00 5.28 201 PHE A C 1
ATOM 1631 O O . PHE A 1 200 ? -24.593 -31.409 -24.735 1.00 6.21 201 PHE A O 1
ATOM 1639 N N . GLN A 1 201 ? -24.750 -33.638 -25.141 1.00 4.95 202 GLN A N 1
ATOM 1640 C CA . GLN A 1 201 ? -23.594 -33.870 -24.216 1.00 4.82 202 GLN A CA 1
ATOM 1641 C C . GLN A 1 201 ? -22.281 -33.274 -24.701 1.00 5.50 202 GLN A C 1
ATOM 1642 O O . GLN A 1 201 ? -21.546 -32.821 -23.862 1.00 6.30 202 GLN A O 1
ATOM 1648 N N . SER A 1 202 ? -22.102 -33.212 -26.020 1.00 5.35 203 SER A N 1
ATOM 1649 C CA . SER A 1 202 ? -20.867 -32.598 -26.523 1.00 6.00 203 SER A CA 1
ATOM 1650 C C . SER A 1 202 ? -20.786 -31.126 -26.132 1.00 5.81 203 SER A C 1
ATOM 1651 O O . SER A 1 202 ? -19.674 -30.590 -25.988 1.00 6.76 203 SER A O 1
ATOM 1654 N N . CYS A 1 203 ? -21.928 -30.425 -25.973 1.00 6.36 204 CYS A N 1
ATOM 1655 C CA . CYS A 1 203 ? -21.904 -29.005 -25.573 1.00 7.58 204 CYS A CA 1
ATOM 1656 C C . CYS A 1 203 ? -21.324 -28.934 -24.138 1.00 8.34 204 CYS A C 1
ATOM 1657 O O . CYS A 1 203 ? -20.653 -27.947 -23.822 1.00 10.29 204 CYS A O 1
ATOM 1660 N N . ASP A 1 204 ? -21.562 -29.944 -23.287 1.00 7.76 205 ASP A N 1
ATOM 1661 C CA . ASP A 1 204 ? -20.964 -29.964 -21.952 1.00 8.26 205 ASP A CA 1
ATOM 1662 C C . ASP A 1 204 ? -19.541 -30.477 -21.923 1.00 7.01 205 ASP A C 1
ATOM 1663 O O . ASP A 1 204 ? -18.798 -30.075 -21.030 1.00 8.52 205 ASP A O 1
ATOM 1668 N N . LEU A 1 205 ? -19.182 -31.362 -22.864 1.00 6.14 206 LEU A N 1
ATOM 1669 C CA . LEU A 1 205 ? -17.897 -32.053 -22.880 1.00 6.00 206 LEU A CA 1
ATOM 1670 C C . LEU A 1 205 ? -16.768 -31.260 -23.566 1.00 5.28 206 LEU A C 1
ATOM 1671 O O . LEU A 1 205 ? -15.618 -31.607 -23.377 1.00 6.25 206 LEU A O 1
ATOM 1676 N N . ALA A 1 206 ? -17.193 -30.241 -24.306 1.00 5.49 207 ALA A N 1
ATOM 1677 C CA . ALA A 1 206 ? -16.204 -29.413 -25.046 1.00 5.74 207 ALA A CA 1
ATOM 1678 C C . ALA A 1 206 ? -15.189 -28.911 -24.038 1.00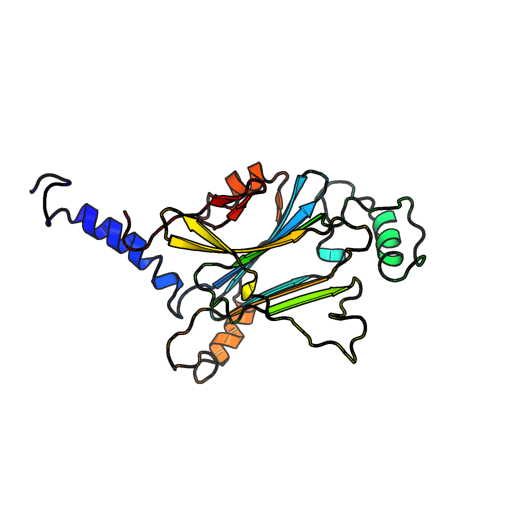 5.66 207 ALA A C 1
ATOM 1679 O O . ALA A 1 206 ? -15.578 -28.354 -22.978 1.00 6.14 207 ALA A O 1
ATOM 1681 N N . LEU A 1 207 ? -13.896 -29.031 -24.324 1.00 6.00 208 LEU A N 1
ATOM 1682 C CA . LEU A 1 207 ? -12.829 -28.502 -23.428 1.00 5.95 208 LEU A CA 1
ATOM 1683 C C . LEU A 1 207 ? -12.382 -27.122 -23.926 1.00 6.11 208 LEU A C 1
ATOM 1684 O O . LEU A 1 207 ? -12.250 -26.908 -25.169 1.00 7.38 208 LEU A O 1
ATOM 1689 N N . ARG A 1 208 ? -12.194 -26.199 -22.989 1.00 6.41 209 ARG A N 1
ATOM 1690 C CA . ARG A 1 208 ? -11.760 -24.834 -23.293 1.00 7.19 209 ARG A CA 1
ATOM 1691 C C . ARG A 1 208 ? -10.373 -24.628 -22.756 1.00 6.68 209 ARG A C 1
ATOM 1692 O O . ARG A 1 208 ? -9.981 -25.159 -21.724 1.00 5.96 209 ARG A O 1
ATOM 1700 N N . PHE A 1 209 ? -9.613 -23.739 -23.461 1.00 6.29 210 PHE A N 1
ATOM 1701 C CA . PHE A 1 209 ? -8.315 -23.297 -22.910 1.00 6.01 210 PHE A CA 1
ATOM 1702 C C . PHE A 1 209 ? -8.197 -21.831 -23.223 1.00 6.02 210 PHE A C 1
ATOM 1703 O O . PHE A 1 209 ? -8.560 -21.366 -24.351 1.00 6.33 210 PHE A O 1
ATOM 1711 N N . CYS A 1 210 ? -7.663 -21.049 -22.292 1.00 5.84 211 CYS A N 1
ATOM 1712 C CA A CYS A 1 210 ? -7.298 -19.657 -22.617 0.50 6.37 211 CYS A CA 1
ATOM 1713 C CA B CYS A 1 210 ? -7.387 -19.636 -22.534 0.50 6.69 211 CYS A CA 1
ATOM 1714 C C . CYS A 1 210 ? -6.082 -19.234 -21.846 1.00 6.61 211 CYS A C 1
ATOM 1715 O O . CYS A 1 210 ? -5.884 -19.558 -20.679 1.00 6.89 211 CYS A O 1
ATOM 1720 N N . ASN A 1 211 ? -5.276 -18.432 -22.533 1.00 6.02 212 ASN A N 1
ATOM 1721 C CA . ASN A 1 211 ? -3.996 -17.970 -21.930 1.00 5.14 212 ASN A CA 1
ATOM 1722 C C . ASN A 1 211 ? -3.456 -16.865 -22.729 1.00 4.84 212 ASN A C 1
ATOM 1723 O O . ASN A 1 211 ? -3.667 -16.818 -23.983 1.00 5.21 212 ASN A O 1
ATOM 1728 N N . ARG A 1 212 ? -2.741 -15.951 -22.090 1.00 4.69 213 ARG A N 1
ATOM 1729 C CA . ARG A 1 212 ? -2.038 -14.879 -22.828 1.00 5.02 213 ARG A CA 1
ATOM 1730 C C . ARG A 1 212 ? -0.540 -15.204 -22.886 1.00 4.98 213 ARG A C 1
ATOM 1731 O O . ARG A 1 212 ? 0.100 -15.315 -21.823 1.00 5.89 213 ARG A O 1
ATOM 1739 N N . TYR A 1 213 ? -0.012 -15.317 -24.081 1.00 5.37 214 TYR A N 1
ATOM 1740 C CA . TYR A 1 213 ? 1.447 -15.504 -24.320 1.00 5.00 214 TYR A CA 1
ATOM 1741 C C . TYR A 1 213 ? 2.033 -14.147 -24.624 1.00 5.31 214 TYR A C 1
ATOM 1742 O O . TYR A 1 213 ? 1.392 -13.254 -25.114 1.00 5.79 214 TYR A O 1
ATOM 1751 N N . TRP A 1 214 ? 3.305 -14.030 -24.385 1.00 5.14 215 TRP A N 1
ATOM 1752 C CA . TRP A 1 214 ? 3.970 -12.706 -24.485 1.00 5.35 215 TRP A CA 1
ATOM 1753 C C . TRP A 1 214 ? 4.330 -12.304 -25.883 1.00 5.22 215 TRP A C 1
ATOM 1754 O O . TRP A 1 214 ? 4.640 -11.154 -26.095 1.00 5.54 215 TRP A O 1
ATOM 1765 N N . ALA A 1 215 ? 4.425 -13.255 -26.813 1.00 5.60 216 ALA A N 1
ATOM 1766 C CA . ALA A 1 215 ? 4.944 -12.939 -28.149 1.00 5.23 216 ALA A CA 1
ATOM 1767 C C . ALA A 1 215 ? 4.482 -14.033 -29.106 1.00 4.78 216 ALA A C 1
ATOM 1768 O O . ALA A 1 215 ? 4.287 -15.184 -28.665 1.00 4.48 216 ALA A O 1
ATOM 1770 N N . GLU A 1 216 ? 4.380 -13.687 -30.412 1.00 4.55 217 GLU A N 1
ATOM 1771 C CA . GLU A 1 216 ? 4.100 -14.736 -31.378 1.00 4.56 217 GLU A CA 1
ATOM 1772 C C . GLU A 1 216 ? 5.152 -15.839 -31.347 1.00 4.40 217 GLU A C 1
ATOM 1773 O O . GLU A 1 216 ? 4.838 -17.022 -31.497 1.00 4.50 217 GLU A O 1
ATOM 1779 N N . LEU A 1 217 ? 6.444 -15.478 -31.137 1.00 4.99 218 LEU A N 1
ATOM 1780 C CA . LEU A 1 217 ? 7.481 -16.528 -31.012 1.00 5.42 218 LEU A CA 1
ATOM 1781 C C . LEU A 1 217 ? 7.141 -17.516 -29.923 1.00 5.12 218 LEU A C 1
ATOM 1782 O O . LEU A 1 217 ? 7.259 -18.746 -30.103 1.00 5.89 218 LEU A O 1
ATOM 1787 N N . GLU A 1 218 ? 6.710 -16.979 -28.760 1.00 5.14 219 GLU A N 1
ATOM 1788 C CA . GLU A 1 218 ? 6.425 -17.859 -27.639 1.00 5.25 219 GLU A CA 1
ATOM 1789 C C . GLU A 1 218 ? 5.179 -18.695 -27.887 1.00 5.00 219 GLU A C 1
ATOM 1790 O O . GLU A 1 218 ? 5.107 -19.914 -27.560 1.00 5.30 219 GLU A O 1
ATOM 1796 N N . LEU A 1 219 ? 4.189 -18.111 -28.582 1.00 4.92 220 LEU A N 1
ATOM 1797 C CA . LEU A 1 219 ? 3.023 -18.885 -29.014 1.00 5.44 220 LEU A CA 1
ATOM 1798 C C . LEU A 1 219 ? 3.445 -20.016 -29.940 1.00 5.00 220 LEU A C 1
ATOM 1799 O O . LEU A 1 219 ? 3.026 -21.195 -29.778 1.00 5.39 220 LEU A O 1
ATOM 1804 N N . VAL A 1 220 ? 4.212 -19.707 -30.976 1.00 4.83 221 VAL A N 1
ATOM 1805 C CA . VAL A 1 220 ? 4.723 -20.728 -31.885 1.00 5.31 221 VAL A CA 1
ATOM 1806 C C . VAL A 1 220 ? 5.438 -21.856 -31.135 1.00 4.81 221 VAL A C 1
ATOM 1807 O O . VAL A 1 220 ? 5.207 -23.061 -31.378 1.00 4.84 221 VAL A O 1
ATOM 1811 N N . ASN A 1 221 ? 6.378 -21.460 -30.269 1.00 5.14 222 ASN A N 1
ATOM 1812 C CA . ASN A 1 221 ? 7.231 -22.469 -29.661 1.00 4.52 222 ASN A CA 1
ATOM 1813 C C . ASN A 1 221 ? 6.582 -23.285 -28.567 1.00 4.71 222 ASN A C 1
ATOM 1814 O O . ASN A 1 221 ? 6.840 -24.494 -28.462 1.00 5.12 222 ASN A O 1
ATOM 1819 N N . HIS A 1 222 ? 5.780 -22.615 -27.742 1.00 5.08 223 HIS A N 1
ATOM 1820 C CA . HIS A 1 222 ? 5.260 -23.287 -26.515 1.00 4.46 223 HIS A CA 1
ATOM 1821 C C . HIS A 1 222 ? 3.799 -23.649 -26.577 1.00 5.14 223 HIS A C 1
ATOM 1822 O O . HIS A 1 222 ? 3.320 -24.349 -25.685 1.00 5.15 223 HIS A O 1
ATOM 1829 N N . TYR A 1 223 ? 3.082 -23.216 -27.620 1.00 4.88 224 TYR A N 1
ATOM 1830 C CA . TYR A 1 223 ? 1.614 -23.503 -27.672 1.00 5.01 224 TYR A CA 1
ATOM 1831 C C . TYR A 1 223 ? 1.316 -24.279 -29.009 1.00 5.15 224 TYR A C 1
ATOM 1832 O O . TYR A 1 223 ? 0.807 -25.409 -28.951 1.00 6.20 224 TYR A O 1
ATOM 1841 N N . ILE A 1 224 ? 1.622 -23.678 -30.162 1.00 5.02 225 ILE A N 1
ATOM 1842 C CA . ILE A 1 224 ? 1.292 -24.336 -31.425 1.00 5.57 225 ILE A CA 1
ATOM 1843 C C . ILE A 1 224 ? 2.093 -25.608 -31.616 1.00 5.06 225 ILE A C 1
ATOM 1844 O O . ILE A 1 224 ? 1.561 -26.716 -31.835 1.00 5.73 225 ILE A O 1
ATOM 1849 N N . SER A 1 225 ? 3.430 -25.465 -31.557 1.00 5.32 226 SER A N 1
ATOM 1850 C CA . SER A 1 225 ? 4.284 -26.613 -31.971 1.00 5.52 226 SER A CA 1
ATOM 1851 C C . SER A 1 225 ? 4.227 -27.800 -31.060 1.00 5.12 226 SER A C 1
ATOM 1852 O O . SER A 1 225 ? 4.151 -28.944 -31.512 1.00 5.68 226 SER A O 1
ATOM 1855 N N . PRO A 1 226 ? 4.262 -27.603 -29.721 1.00 4.74 227 PRO A N 1
ATOM 1856 C CA . PRO A 1 226 ? 4.229 -28.827 -28.860 1.00 4.78 227 PRO A CA 1
ATOM 1857 C C . PRO A 1 226 ? 2.983 -29.627 -29.050 1.00 5.24 227 PRO A C 1
ATOM 1858 O O . PRO A 1 226 ? 2.990 -30.841 -28.732 1.00 5.34 227 PRO A O 1
ATOM 1862 N N . ASN A 1 227 ? 1.869 -28.999 -29.454 1.00 4.56 228 ASN A N 1
ATOM 1863 C CA . ASN A 1 227 ? 0.593 -29.726 -29.490 1.00 5.13 228 ASN A CA 1
ATOM 1864 C C . ASN A 1 227 ? 0.224 -30.142 -30.902 1.00 5.03 228 ASN A C 1
ATOM 1865 O O . ASN A 1 227 ? -0.894 -30.620 -31.087 1.00 5.35 228 ASN A O 1
ATOM 1870 N N . ALA A 1 228 ? 1.114 -29.972 -31.879 1.00 4.83 229 ALA A N 1
ATOM 1871 C CA . ALA A 1 228 ? 0.810 -30.295 -33.299 1.00 4.94 229 ALA A CA 1
ATOM 1872 C C . ALA A 1 228 ? -0.377 -29.548 -33.823 1.00 5.67 229 ALA A C 1
ATOM 1873 O O . ALA A 1 228 ? -1.157 -30.101 -34.607 1.00 6.25 229 ALA A O 1
ATOM 1875 N N . TYR A 1 229 ? -0.496 -28.280 -33.402 1.00 5.60 230 TYR A N 1
ATOM 1876 C CA . TYR A 1 229 ? -1.583 -27.423 -33.913 1.00 5.26 230 TYR A CA 1
ATOM 1877 C C . TYR A 1 229 ? -1.154 -26.709 -35.175 1.00 5.51 230 TYR A C 1
ATOM 1878 O O . TYR A 1 229 ? 0.041 -26.466 -35.405 1.00 6.33 230 TYR A O 1
ATOM 1887 N N . PRO A 1 230 ? -2.102 -26.326 -36.032 1.00 4.88 231 PRO A N 1
ATOM 1888 C CA . PRO A 1 230 ? -1.803 -25.542 -37.214 1.00 5.39 231 PRO A CA 1
ATOM 1889 C C . PRO A 1 230 ? -1.706 -24.068 -36.858 1.00 5.43 231 PRO A C 1
ATOM 1890 O O . PRO A 1 230 ? -2.348 -23.580 -35.900 1.00 5.79 231 PRO A O 1
ATOM 1894 N N . TYR A 1 231 ? -0.906 -23.316 -37.582 1.00 5.40 232 TYR A N 1
ATOM 1895 C CA . TYR A 1 231 ? -0.827 -21.852 -37.373 1.00 5.04 232 TYR A CA 1
ATOM 1896 C C . TYR A 1 231 ? -0.261 -21.168 -38.620 1.00 5.46 232 TYR A C 1
ATOM 1897 O O . TYR A 1 231 ? 0.388 -21.758 -39.441 1.00 5.21 232 TYR A O 1
ATOM 1906 N N . LEU A 1 232 ? -0.497 -19.855 -38.692 1.00 5.21 233 LEU A N 1
ATOM 1907 C CA . LEU A 1 232 ? 0.031 -19.012 -39.751 1.00 5.63 233 LEU A CA 1
ATOM 1908 C C . LEU A 1 232 ? 0.551 -17.754 -39.040 1.00 5.01 233 LEU A C 1
ATOM 1909 O O . LEU A 1 232 ? -0.217 -17.050 -38.348 1.00 4.62 233 LEU A O 1
ATOM 1914 N N . ASP A 1 233 ? 1.882 -17.487 -39.165 1.00 4.63 234 ASP A N 1
ATOM 1915 C CA . ASP A 1 233 ? 2.432 -16.321 -38.466 1.00 4.49 234 ASP A CA 1
ATOM 1916 C C . ASP A 1 233 ? 2.409 -15.042 -39.307 1.00 4.68 234 ASP A C 1
ATOM 1917 O O . ASP A 1 233 ? 1.795 -15.060 -40.387 1.00 4.79 234 ASP A O 1
ATOM 1922 N N . ILE A 1 234 ? 2.926 -13.957 -38.724 1.00 5.08 235 ILE A N 1
ATOM 1923 C CA . ILE A 1 234 ? 2.759 -12.665 -39.409 1.00 5.18 235 ILE A CA 1
ATOM 1924 C C . ILE A 1 234 ? 3.446 -12.634 -40.777 1.00 5.13 235 ILE A C 1
ATOM 1925 O O . ILE A 1 234 ? 3.094 -11.816 -41.621 1.00 5.72 235 ILE A O 1
ATOM 1930 N N . ASN A 1 235 ? 4.516 -13.414 -40.895 1.00 4.83 236 ASN A N 1
ATOM 1931 C CA . ASN A 1 235 ? 5.266 -13.564 -42.154 1.00 5.04 236 ASN A CA 1
ATOM 1932 C C . ASN A 1 235 ? 4.696 -14.545 -43.144 1.00 5.57 236 ASN A C 1
ATOM 1933 O O . ASN A 1 235 ? 5.415 -14.933 -44.073 1.00 6.20 236 ASN A O 1
ATOM 1938 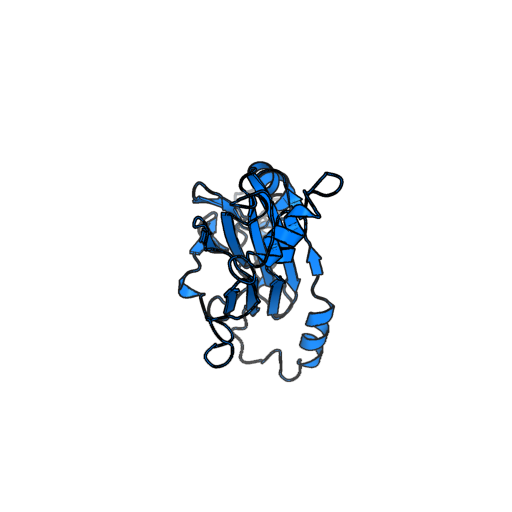N N . ASN A 1 236 ? 3.440 -14.989 -42.915 1.00 6.11 237 ASN A N 1
ATOM 1939 C CA . ASN A 1 236 ? 2.765 -15.944 -43.800 1.00 6.58 237 ASN A CA 1
ATOM 1940 C C . ASN A 1 236 ? 3.446 -17.308 -43.818 1.00 6.44 237 ASN A C 1
ATOM 1941 O O . ASN A 1 236 ? 3.319 -18.083 -44.787 1.00 7.29 237 ASN A O 1
ATOM 1946 N N . HIS A 1 237 ? 4.140 -17.641 -42.715 1.00 5.90 238 HIS A N 1
ATOM 1947 C CA . HIS A 1 237 ? 4.719 -19.023 -42.653 1.00 6.63 238 HIS A CA 1
ATOM 1948 C C . HIS A 1 237 ? 3.677 -19.974 -42.018 1.00 6.46 238 HIS A C 1
ATOM 1949 O O . HIS A 1 237 ? 3.091 -19.641 -40.949 1.00 6.41 238 HIS A O 1
ATOM 1956 N N . SER A 1 238 ? 3.443 -21.140 -42.611 1.00 7.44 239 SER A N 1
ATOM 1957 C CA . SER A 1 238 ? 2.532 -22.166 -42.098 1.00 7.47 239 SER A CA 1
ATOM 1958 C C . SER A 1 238 ? 3.243 -23.133 -41.182 1.00 7.53 239 SER A C 1
ATOM 1959 O O . SER A 1 238 ? 4.372 -23.615 -41.476 1.00 8.91 239 SER A O 1
ATOM 1962 N N . TYR A 1 239 ? 2.565 -23.459 -40.092 1.00 5.64 240 TYR A N 1
ATOM 1963 C CA . TYR A 1 239 ? 3.082 -24.452 -39.120 1.00 5.57 240 TYR A CA 1
ATOM 1964 C C . TYR A 1 239 ? 2.022 -25.535 -38.971 1.00 5.91 240 TYR A C 1
ATOM 1965 O O . TYR A 1 239 ? 0.786 -25.288 -39.092 1.00 5.77 240 TYR A O 1
ATOM 1974 N N . GLY A 1 240 ? 2.484 -26.744 -38.753 1.00 5.95 241 GLY A N 1
ATOM 1975 C CA . GLY A 1 240 ? 1.609 -27.893 -38.547 1.00 5.66 241 GLY A CA 1
ATOM 1976 C C . GLY A 1 240 ? 2.374 -29.161 -38.952 1.00 6.24 241 GLY A C 1
ATOM 1977 O O . GLY A 1 240 ? 3.533 -29.103 -39.334 1.00 8.10 241 GLY A O 1
ATOM 1978 N N . VAL A 1 241 ? 1.705 -30.295 -38.829 1.00 6.72 242 VAL A N 1
ATOM 1979 C CA . VAL A 1 241 ? 2.336 -31.604 -39.118 1.00 6.74 242 VAL A CA 1
ATOM 1980 C C . VAL A 1 241 ? 1.456 -32.346 -40.149 1.00 6.85 242 VAL A C 1
ATOM 1981 O O . VAL A 1 241 ? 0.304 -32.656 -39.857 1.00 7.99 242 VAL A O 1
ATOM 1985 N N . ALA A 1 242 ? 2.078 -32.654 -41.315 1.00 6.53 243 ALA A N 1
ATOM 1986 C CA . ALA A 1 242 ? 1.388 -33.447 -42.375 1.00 6.77 243 ALA A CA 1
ATOM 1987 C C . ALA A 1 242 ? 1.428 -34.932 -41.951 1.00 7.04 243 ALA A C 1
ATOM 1988 O O . ALA A 1 242 ? 2.504 -35.448 -41.534 1.00 8.47 243 ALA A O 1
ATOM 1990 N N . LEU A 1 243 ? 0.274 -35.583 -42.021 1.00 6.77 244 LEU A N 1
ATOM 1991 C CA . LEU A 1 243 ? 0.172 -36.989 -41.519 1.00 7.10 244 LEU A CA 1
ATOM 1992 C C . LEU A 1 243 ? -0.362 -37.971 -42.521 1.00 7.47 244 LEU A C 1
ATOM 1993 O O . LEU A 1 243 ? -0.083 -39.185 -42.349 1.00 8.55 244 LEU A O 1
ATOM 1998 N N . SER A 1 244 ? -1.173 -37.615 -43.520 1.00 7.07 245 SER A N 1
ATOM 1999 C CA . SER A 1 244 ? -1.804 -38.637 -44.371 1.00 7.20 245 SER A CA 1
ATOM 2000 C C . SER A 1 244 ? -0.821 -39.322 -45.294 1.00 8.23 245 SER A C 1
ATOM 2001 O O . SER A 1 244 ? -0.131 -38.687 -46.085 1.00 8.77 245 SER A O 1
ATOM 2004 N N . ASN A 1 245 ? -0.678 -40.631 -45.123 1.00 7.55 246 ASN A N 1
ATOM 2005 C CA . ASN A 1 245 ? 0.245 -41.398 -45.948 1.00 9.53 246 ASN A CA 1
ATOM 2006 C C . ASN A 1 245 ? 1.707 -41.048 -45.803 1.00 8.58 246 ASN A C 1
ATOM 2007 O O . ASN A 1 245 ? 2.445 -41.259 -46.747 1.00 10.68 246 ASN A O 1
ATOM 2012 N N . ARG A 1 246 ? 2.079 -40.485 -44.660 1.00 9.40 247 ARG A N 1
ATOM 2013 C CA . ARG A 1 246 ? 3.446 -39.997 -44.459 1.00 10.06 247 ARG A CA 1
ATOM 2014 C C . ARG A 1 246 ? 4.062 -40.700 -43.292 1.00 9.25 247 ARG A C 1
ATOM 2015 O O . ARG A 1 246 ? 3.358 -41.038 -42.367 1.00 9.53 247 ARG A O 1
ATOM 2023 N N . GLN A 1 247 ? 5.386 -40.895 -43.361 1.00 8.99 248 GLN A N 1
ATOM 2024 C CA . GLN A 1 247 ? 6.136 -41.289 -42.184 1.00 8.13 248 GLN A CA 1
ATOM 2025 C C . GLN A 1 247 ? 6.606 -40.115 -41.366 1.00 10.04 248 GLN A C 1
ATOM 2026 O O . GLN A 1 247 ? 6.590 -38.993 -41.898 1.00 11.75 248 GLN A O 1
#